Protein AF-G8ZS48-F1 (afdb_monomer_lite)

Secondary structure (DSSP, 8-state):
--HHHHHHHHHHHHHHHHHHHHHSTTPPP---SS------------S-HHHHHHHHHHHHHHHHHHHHHHHHHHHHHHHHHHHHHHHHHHHHHHHHHHHHHHHHHHHHT---HHHHHHHHHHHHHHHHHHHTTSPPHHHHHHHHHHHHHHHHHHS-HHHHHHHHHHHHHHHHHHHH---TT--TT-TTSSSSS----TTSSSS-----

Sequence (208 aa):
MSSSSKHAELQANIAVNSLLSTLLPGAKKISSGIDGRRPKSSTKVRGSKAQLIDRNLKKIVELQERDVESLKKRQRKMKKRAVRANKVENDKIQQLAKLSVLERHKKVGTLTVKEQKYLNKLVNRNVRTARSLDLEEEDKEALRELQQKIISQNSGVESAKRSKKRRKTVKKFKEDIHPTVSDRRYPGLTPGLAPVGLSDEEDSSDED

pLDDT: mean 81.42, std 14.92, range [40.09, 98.19]

Foldseek 3Di:
DPPVVVVVVVVVLVVVQVVCCVVDPPDDRPPPDDDPDDPPPPDDPPDDPVVVVVVVVVVVVVVVVVVVVVVVVVVVVVVVVVVVVVVVVVVVVVVVVVVVVQVVCVVVVVQDPVNVVVVVVVVVVVVVVVVVVPDDPVVVVVVVVVVVVVCVVPVCVVVVVVVVVVVVVVVVVVVVPDPPPDPVVDNPPPVPDDPDDPVNPPDDPDDD

Structure (mmCIF, N/CA/C/O backbone):
data_AF-G8ZS48-F1
#
_entry.id   AF-G8ZS48-F1
#
loop_
_atom_site.group_PDB
_atom_site.id
_atom_site.type_symbol
_atom_site.label_atom_id
_atom_site.label_alt_id
_atom_site.label_comp_id
_atom_site.label_asym_id
_atom_site.label_entity_id
_atom_site.label_seq_id
_atom_site.pdbx_PDB_ins_code
_atom_site.Cartn_x
_atom_site.Cartn_y
_atom_site.Cartn_z
_atom_site.occupancy
_atom_site.B_iso_or_equiv
_atom_site.auth_seq_id
_atom_site.auth_comp_id
_atom_site.auth_asym_id
_atom_site.auth_atom_id
_atom_site.pdbx_PDB_model_num
ATOM 1 N N . MET A 1 1 ? -0.029 21.935 -42.017 1.00 49.00 1 MET A N 1
ATOM 2 C CA . MET A 1 1 ? 0.702 20.957 -42.856 1.00 49.00 1 MET A CA 1
ATOM 3 C C . MET A 1 1 ? 1.372 21.654 -44.056 1.00 49.00 1 MET A C 1
ATOM 5 O O . MET A 1 1 ? 0.929 21.473 -45.174 1.00 49.00 1 MET A O 1
ATOM 9 N N . SER A 1 2 ? 2.411 22.485 -43.855 1.00 56.81 2 SER A N 1
ATOM 10 C CA . SER A 1 2 ? 2.990 23.345 -44.927 1.00 56.81 2 SER A CA 1
ATOM 11 C C . SER A 1 2 ? 4.533 23.335 -45.018 1.00 56.81 2 SER A C 1
ATOM 13 O O . SER A 1 2 ? 5.097 23.913 -45.942 1.00 56.81 2 SER A O 1
ATOM 15 N N . SER A 1 3 ? 5.255 22.674 -44.105 1.00 58.06 3 SER A N 1
ATOM 16 C CA . SER A 1 3 ? 6.730 22.717 -44.102 1.00 58.06 3 SER A CA 1
ATOM 17 C C . SER A 1 3 ? 7.382 21.840 -45.178 1.00 58.06 3 SER A C 1
ATOM 19 O O . SER A 1 3 ? 8.449 22.185 -45.678 1.00 58.06 3 SER A O 1
ATOM 21 N N . SER A 1 4 ? 6.742 20.733 -45.570 1.00 63.16 4 SER A N 1
ATOM 22 C CA . SER A 1 4 ? 7.311 19.802 -46.551 1.00 63.16 4 SER A CA 1
ATOM 23 C C . SER A 1 4 ? 7.281 20.343 -47.985 1.00 63.16 4 SER A C 1
ATOM 25 O O . SER A 1 4 ? 8.193 20.037 -48.749 1.00 63.16 4 SER A O 1
ATOM 27 N N . SER A 1 5 ? 6.284 21.158 -48.353 1.00 74.19 5 SER A N 1
ATOM 28 C CA . SER A 1 5 ? 6.186 21.737 -49.702 1.00 74.19 5 SER A CA 1
ATOM 29 C C . SER A 1 5 ? 7.268 22.786 -49.951 1.00 74.19 5 SER A C 1
ATOM 31 O O . SER A 1 5 ? 7.956 22.720 -50.962 1.00 74.19 5 SER A O 1
ATOM 33 N N . LYS A 1 6 ? 7.508 23.675 -48.978 1.00 78.50 6 LYS A N 1
ATOM 34 C CA . LYS A 1 6 ? 8.577 24.686 -49.050 1.00 78.50 6 LYS A CA 1
ATOM 35 C C . LYS A 1 6 ? 9.956 24.052 -49.202 1.00 78.50 6 LYS A C 1
ATOM 37 O O . LYS A 1 6 ? 10.811 24.574 -49.909 1.00 78.50 6 LYS A O 1
ATOM 42 N N . HIS A 1 7 ? 10.185 22.916 -48.544 1.00 79.25 7 HIS A N 1
ATOM 43 C CA . HIS A 1 7 ? 11.475 22.246 -48.637 1.00 79.25 7 HIS A CA 1
ATOM 44 C C . HIS A 1 7 ? 11.686 21.576 -50.001 1.00 79.25 7 HIS A C 1
ATOM 46 O O . HIS A 1 7 ? 12.786 21.668 -50.549 1.00 79.25 7 HIS A O 1
ATOM 52 N N . ALA A 1 8 ? 10.635 20.964 -50.556 1.00 83.31 8 ALA A N 1
ATOM 53 C CA . ALA A 1 8 ? 10.650 20.389 -51.899 1.00 83.31 8 ALA A CA 1
ATOM 54 C C . ALA A 1 8 ? 10.858 21.468 -52.975 1.00 83.31 8 ALA A C 1
ATOM 56 O O . ALA A 1 8 ? 11.670 21.292 -53.879 1.00 83.31 8 ALA A O 1
ATOM 57 N N . GLU A 1 9 ? 10.202 22.618 -52.829 1.00 81.81 9 GLU A N 1
ATOM 58 C CA . GLU A 1 9 ? 10.347 23.769 -53.722 1.00 81.81 9 GLU A CA 1
ATOM 59 C C . GLU A 1 9 ? 11.774 24.343 -53.694 1.00 81.81 9 GLU A C 1
ATOM 61 O O . GLU A 1 9 ? 12.375 24.592 -54.739 1.00 81.81 9 GLU A O 1
ATOM 66 N N . LEU A 1 10 ? 12.381 24.459 -52.507 1.00 84.38 10 LEU A N 1
ATOM 67 C CA . LEU A 1 10 ? 13.783 24.867 -52.376 1.00 84.38 10 LEU A CA 1
ATOM 68 C C . LEU A 1 10 ? 14.745 23.873 -53.039 1.00 84.38 10 LEU A C 1
ATOM 70 O O . LEU A 1 10 ? 15.692 24.292 -53.704 1.00 84.38 10 LEU A O 1
ATOM 74 N N . GLN A 1 11 ? 14.514 22.566 -52.889 1.00 83.44 11 GLN A N 1
ATOM 75 C CA . GLN A 1 11 ? 15.346 21.543 -53.531 1.00 83.44 11 GLN A CA 1
ATOM 76 C C . GLN A 1 11 ? 15.212 21.568 -55.058 1.00 83.44 11 GLN A C 1
ATOM 78 O O . GLN A 1 11 ? 16.227 21.498 -55.755 1.00 83.44 11 GLN A O 1
ATOM 83 N N . ALA A 1 12 ? 13.994 21.745 -55.576 1.00 86.19 12 ALA A N 1
ATOM 84 C CA . ALA A 1 12 ? 13.744 21.891 -57.006 1.00 86.19 12 ALA A CA 1
ATOM 85 C C . ALA A 1 12 ? 14.457 23.131 -57.577 1.00 86.19 12 ALA A C 1
ATOM 87 O O . ALA A 1 12 ? 15.174 23.031 -58.571 1.00 86.19 12 ALA A O 1
ATOM 88 N N . ASN A 1 13 ? 14.370 24.274 -56.891 1.00 84.38 13 ASN A N 1
ATOM 89 C CA . ASN A 1 13 ? 15.042 25.510 -57.301 1.00 84.38 13 ASN A CA 1
ATOM 90 C C . ASN A 1 13 ? 16.572 25.380 -57.316 1.00 84.38 13 ASN A C 1
ATOM 92 O O . ASN A 1 13 ? 17.239 25.922 -58.198 1.00 84.38 13 ASN A O 1
ATOM 96 N N . ILE A 1 14 ? 17.155 24.637 -56.372 1.00 84.75 14 ILE A N 1
ATOM 97 C CA . ILE A 1 14 ? 18.602 24.376 -56.351 1.00 84.75 14 ILE A CA 1
ATOM 98 C C . ILE A 1 14 ? 19.026 23.521 -57.554 1.00 84.75 14 ILE A C 1
ATOM 100 O O . ILE A 1 14 ? 20.050 23.819 -58.173 1.00 84.75 14 ILE A O 1
ATOM 104 N N . ALA A 1 15 ? 18.246 22.494 -57.901 1.00 85.31 15 ALA A N 1
ATOM 105 C CA . ALA A 1 15 ? 18.528 21.609 -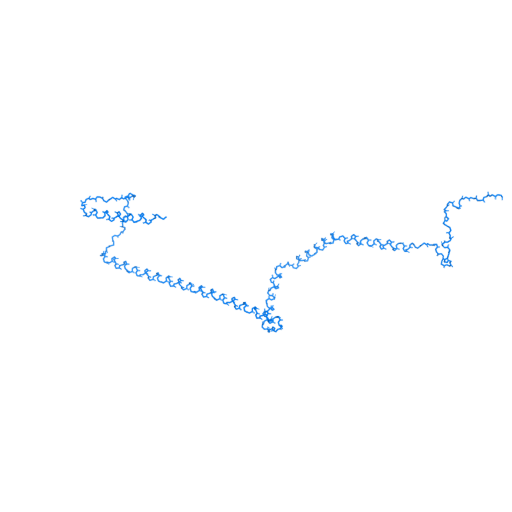59.031 1.00 85.31 15 ALA A CA 1
ATOM 106 C C . ALA A 1 15 ? 18.382 22.318 -60.389 1.00 85.31 15 ALA A C 1
ATOM 108 O O . ALA A 1 15 ? 19.206 22.137 -61.282 1.00 85.31 15 ALA A O 1
ATOM 109 N N . VAL A 1 16 ? 17.380 23.186 -60.538 1.00 83.50 16 VAL A N 1
ATOM 110 C CA . VAL A 1 16 ? 17.204 23.985 -61.761 1.00 83.50 16 VAL A CA 1
ATOM 111 C C . VAL A 1 16 ? 18.339 25.000 -61.913 1.00 83.50 16 VAL A C 1
ATOM 113 O O . VAL A 1 16 ? 18.930 25.124 -62.984 1.00 83.50 16 VAL A O 1
ATOM 116 N N . ASN A 1 17 ? 18.723 25.676 -60.827 1.00 80.38 17 ASN A N 1
ATOM 117 C CA . ASN A 1 17 ? 19.822 26.641 -60.851 1.00 80.38 17 ASN A CA 1
ATOM 118 C C . ASN A 1 17 ? 21.185 25.995 -61.151 1.00 80.38 17 ASN A C 1
ATOM 120 O O . ASN A 1 17 ? 22.047 26.642 -61.750 1.00 80.38 17 ASN A O 1
ATOM 124 N N . SER A 1 18 ? 21.411 24.738 -60.747 1.00 81.31 18 SER A N 1
ATOM 125 C CA . SER A 1 18 ? 22.640 24.022 -61.103 1.00 81.31 18 SER A CA 1
ATOM 126 C C . SER A 1 18 ? 22.668 23.679 -62.593 1.00 81.31 18 SER A C 1
ATOM 128 O O . SER A 1 18 ? 23.668 23.979 -63.247 1.00 81.31 18 SER A O 1
ATOM 130 N N . LEU A 1 19 ? 21.560 23.175 -63.142 1.00 83.06 19 LEU A N 1
ATOM 131 C CA . LEU A 1 19 ? 21.415 22.862 -64.565 1.00 83.06 19 LEU A CA 1
ATOM 132 C C . LEU A 1 19 ? 21.597 24.109 -65.449 1.00 83.06 19 LEU A C 1
ATOM 134 O O . LEU A 1 19 ? 22.371 24.099 -66.408 1.00 83.06 19 LEU A O 1
ATOM 138 N N . LEU A 1 20 ? 20.947 25.219 -65.090 1.00 78.69 20 LEU A N 1
ATOM 139 C CA . LEU A 1 20 ? 21.060 26.479 -65.828 1.00 78.69 20 LEU A CA 1
ATOM 140 C C . LEU A 1 20 ? 22.491 27.027 -65.813 1.00 78.69 20 LEU A C 1
ATOM 142 O O . LEU A 1 20 ? 22.961 27.531 -66.828 1.00 78.69 20 LEU A O 1
ATOM 146 N N . SER A 1 21 ? 23.224 26.863 -64.705 1.00 75.56 21 SER A N 1
ATOM 147 C CA . SER A 1 21 ? 24.630 27.284 -64.630 1.00 75.56 21 SER A CA 1
ATOM 148 C C . SER A 1 21 ? 25.587 26.426 -65.465 1.00 75.56 21 SER A C 1
ATOM 150 O O . SER A 1 21 ? 26.662 26.898 -65.825 1.00 75.56 21 SER A O 1
ATOM 152 N N . THR A 1 22 ? 25.209 25.182 -65.778 1.00 78.31 22 THR A N 1
ATOM 153 C CA . THR A 1 22 ? 25.991 24.305 -66.665 1.00 78.31 22 THR A CA 1
ATOM 154 C C . THR A 1 22 ? 25.687 24.530 -68.142 1.00 78.31 22 THR A C 1
ATOM 156 O O . THR A 1 22 ? 26.575 24.355 -68.969 1.00 78.31 22 THR A O 1
ATOM 159 N N . LEU A 1 23 ? 24.457 24.936 -68.471 1.00 78.56 23 LEU A N 1
ATOM 160 C CA . LEU A 1 23 ? 24.025 25.183 -69.849 1.00 78.56 23 LEU A CA 1
ATOM 161 C C . LEU A 1 23 ? 24.356 26.601 -70.327 1.00 78.56 23 LEU A C 1
ATOM 163 O O . LEU A 1 23 ? 24.599 26.804 -71.512 1.00 78.56 23 LEU A O 1
ATOM 167 N N . LEU A 1 24 ? 24.390 27.576 -69.414 1.00 74.12 24 LEU A N 1
ATOM 168 C CA . LEU A 1 24 ? 24.710 28.969 -69.715 1.00 74.12 24 LEU A CA 1
ATOM 169 C C . LEU A 1 24 ? 25.975 29.389 -68.952 1.00 74.12 24 LEU A C 1
ATOM 171 O O . LEU A 1 24 ? 25.882 29.844 -67.803 1.00 74.12 24 LEU A O 1
ATOM 175 N N . PRO A 1 25 ? 27.171 29.252 -69.560 1.00 69.31 25 PRO A N 1
ATOM 176 C CA . PRO A 1 25 ? 28.397 29.731 -68.942 1.00 69.31 25 PRO A CA 1
ATOM 177 C C . PRO A 1 25 ? 28.303 31.249 -68.727 1.00 69.31 25 PRO A C 1
ATOM 179 O O . PRO A 1 25 ? 28.191 32.021 -69.673 1.00 69.31 25 PRO A O 1
ATOM 182 N N . GLY A 1 26 ? 28.309 31.672 -67.458 1.00 59.81 26 GLY A N 1
ATOM 183 C CA . GLY A 1 26 ? 28.186 33.077 -67.044 1.00 59.81 26 GLY A CA 1
ATOM 184 C C . GLY A 1 26 ? 26.867 33.452 -66.352 1.00 59.81 26 GLY A C 1
ATOM 185 O O . GLY A 1 26 ? 26.767 34.553 -65.807 1.00 59.81 26 GLY A O 1
ATOM 186 N N . ALA A 1 27 ? 25.876 32.556 -66.291 1.00 67.25 27 ALA A N 1
ATOM 187 C CA . ALA A 1 27 ? 24.622 32.829 -65.589 1.00 67.25 27 ALA A CA 1
ATOM 188 C C . ALA A 1 27 ? 24.828 32.907 -64.059 1.00 67.25 27 ALA A C 1
ATOM 190 O O . ALA A 1 27 ? 25.271 31.953 -63.409 1.00 67.25 27 ALA A O 1
ATOM 191 N N . LYS A 1 28 ? 24.506 34.062 -63.458 1.00 65.12 28 LYS A N 1
ATOM 192 C CA . LYS A 1 28 ? 24.563 34.268 -62.001 1.00 65.12 28 LYS A CA 1
ATOM 193 C C . LYS A 1 28 ? 23.437 33.477 -61.329 1.00 65.12 28 LYS A C 1
ATOM 195 O O . LYS A 1 28 ? 22.271 33.642 -61.670 1.00 65.12 28 LYS A O 1
ATOM 200 N N . LYS A 1 29 ? 23.786 32.639 -60.348 1.00 65.62 29 LYS A N 1
ATOM 201 C CA . LYS A 1 29 ? 22.814 31.876 -59.549 1.00 65.62 29 LYS A CA 1
ATOM 202 C C . LYS A 1 29 ? 21.871 32.841 -58.829 1.00 65.62 29 LYS A C 1
ATOM 204 O O . LYS A 1 29 ? 22.343 33.708 -58.095 1.00 65.62 29 LYS A O 1
ATOM 209 N N . ILE A 1 30 ? 20.564 32.668 -59.012 1.00 62.38 30 ILE A N 1
ATOM 210 C CA . ILE A 1 30 ? 19.545 33.443 -58.300 1.00 62.38 30 ILE A CA 1
ATOM 211 C C . ILE A 1 30 ? 19.542 32.952 -56.848 1.00 62.38 30 ILE A C 1
ATOM 213 O O . ILE A 1 30 ? 18.986 31.902 -56.533 1.00 62.38 30 ILE A O 1
ATOM 217 N N . SER A 1 31 ? 20.232 33.667 -55.956 1.00 55.72 31 SER A N 1
ATOM 218 C CA . SER A 1 31 ? 20.107 33.431 -54.519 1.00 55.72 31 SER A CA 1
ATOM 219 C C . SER A 1 31 ? 18.789 34.041 -54.054 1.00 55.72 31 SER A C 1
ATOM 221 O O . SER A 1 31 ? 18.661 35.266 -54.028 1.00 55.72 31 SER A O 1
ATOM 223 N N . SER A 1 32 ? 17.815 33.210 -53.685 1.00 53.91 32 SER A N 1
ATOM 224 C CA . SER A 1 32 ? 16.663 33.660 -52.902 1.00 53.91 32 SER A CA 1
ATOM 225 C C . SER A 1 32 ? 17.197 34.331 -51.635 1.00 53.91 32 SER A C 1
ATOM 227 O O . SER A 1 32 ? 17.896 33.687 -50.850 1.00 53.91 32 SER A O 1
ATOM 229 N N . GLY A 1 33 ? 16.969 35.638 -51.511 1.00 46.28 33 GLY A N 1
ATOM 230 C CA . GLY A 1 33 ? 17.596 36.484 -50.505 1.00 46.28 33 GLY A CA 1
ATOM 231 C C . GLY A 1 33 ? 17.401 35.973 -49.080 1.00 46.28 33 GLY A C 1
ATOM 232 O O . GLY A 1 33 ? 16.285 35.659 -48.684 1.00 46.28 33 GLY A O 1
ATOM 233 N N . ILE A 1 34 ? 18.517 35.875 -48.357 1.00 47.50 34 ILE A N 1
ATOM 234 C CA . ILE A 1 34 ? 18.806 36.465 -47.041 1.00 47.50 34 ILE A CA 1
ATOM 235 C C . ILE A 1 34 ? 20.328 36.291 -46.857 1.00 47.50 34 ILE A C 1
ATOM 237 O O . ILE A 1 34 ? 20.849 35.181 -46.855 1.00 47.50 34 ILE A O 1
ATOM 241 N N . ASP A 1 35 ? 21.022 37.424 -46.784 1.00 42.88 35 ASP A N 1
ATOM 242 C CA . ASP A 1 35 ? 22.411 37.625 -46.364 1.00 42.88 35 ASP A CA 1
ATOM 243 C C . ASP A 1 35 ? 23.561 36.954 -47.136 1.00 42.88 35 ASP A C 1
ATOM 245 O O . ASP A 1 35 ? 23.879 35.770 -47.023 1.00 42.88 35 ASP A O 1
ATOM 249 N N . GLY A 1 36 ? 24.325 37.815 -47.817 1.00 48.62 36 GLY A N 1
ATOM 250 C CA . GLY A 1 36 ? 25.646 37.568 -48.397 1.00 48.62 36 GLY A CA 1
ATOM 251 C C . GLY A 1 36 ? 26.754 37.279 -47.375 1.00 48.62 36 GLY A C 1
ATOM 252 O O . GLY A 1 36 ? 27.849 37.829 -47.471 1.00 48.62 36 GLY A O 1
ATOM 253 N N . ARG A 1 37 ? 26.519 36.383 -46.415 1.00 48.53 37 ARG A N 1
ATOM 254 C CA . ARG A 1 37 ? 27.551 35.846 -45.524 1.00 48.53 37 ARG A CA 1
ATOM 255 C C . ARG A 1 37 ? 27.749 34.370 -45.828 1.00 48.53 37 ARG A C 1
ATOM 257 O O . ARG A 1 37 ? 27.159 33.497 -45.206 1.00 48.53 37 ARG A O 1
ATOM 264 N N . ARG A 1 38 ? 28.648 34.082 -46.774 1.00 56.38 38 ARG A N 1
ATOM 265 C CA . ARG A 1 38 ? 29.283 32.759 -46.831 1.00 56.38 38 ARG A CA 1
ATOM 266 C C . ARG A 1 38 ? 29.931 32.513 -45.459 1.00 56.38 38 ARG A C 1
ATOM 268 O O . ARG A 1 38 ? 30.810 33.303 -45.100 1.00 56.38 38 ARG A O 1
ATOM 275 N N . PRO A 1 39 ? 29.569 31.472 -44.688 1.00 47.91 39 PRO A N 1
ATOM 276 C CA . PRO A 1 39 ? 30.394 31.096 -43.553 1.00 47.91 39 PRO A CA 1
ATOM 277 C C . PRO A 1 39 ? 31.762 30.716 -44.122 1.00 47.91 39 PRO A C 1
ATOM 279 O O . PRO A 1 39 ? 31.867 29.837 -44.980 1.00 47.91 39 PRO A O 1
ATOM 282 N N . LYS A 1 40 ? 32.812 31.439 -43.712 1.00 50.91 40 LYS A N 1
ATOM 283 C CA . LYS A 1 40 ? 34.199 31.066 -44.001 1.00 50.91 40 LYS A CA 1
ATOM 284 C C . LYS A 1 40 ? 34.377 29.651 -43.458 1.00 50.91 40 LYS A C 1
ATOM 286 O O . LYS A 1 40 ? 34.448 29.472 -42.246 1.00 50.91 40 LYS A O 1
ATOM 291 N N . SER A 1 41 ? 34.382 28.652 -44.341 1.00 51.22 41 SER A N 1
ATOM 292 C CA . SER A 1 41 ? 34.609 27.266 -43.954 1.00 51.22 41 SER A CA 1
ATOM 293 C C . SER A 1 41 ? 35.998 27.189 -43.337 1.00 51.22 41 SER A C 1
ATOM 295 O O . SER A 1 41 ? 37.013 27.357 -44.022 1.00 51.22 41 SER A O 1
ATOM 297 N N . SER A 1 42 ? 36.020 26.998 -42.028 1.00 51.12 42 SER A N 1
ATOM 298 C CA . SER A 1 42 ? 37.211 26.735 -41.248 1.00 51.12 42 SER A CA 1
ATOM 299 C C . SER A 1 42 ? 37.962 25.543 -41.837 1.00 51.12 42 SER A C 1
ATOM 301 O O . SER A 1 42 ? 37.375 24.491 -42.085 1.00 51.12 42 SER A O 1
ATOM 303 N N . THR A 1 43 ? 39.268 25.740 -42.000 1.00 52.66 43 THR A N 1
ATOM 304 C CA . THR A 1 43 ? 40.291 24.692 -42.079 1.00 52.66 43 THR A CA 1
ATOM 305 C C . THR A 1 43 ? 40.205 23.791 -43.315 1.00 52.66 43 THR A C 1
ATOM 307 O O . THR A 1 43 ? 39.470 22.809 -43.372 1.00 52.66 43 THR A O 1
ATOM 310 N N . LYS A 1 44 ? 41.048 24.093 -44.314 1.00 57.03 44 LYS A N 1
ATOM 311 C CA . LYS A 1 44 ? 41.376 23.178 -45.417 1.00 57.03 44 LYS A CA 1
ATOM 312 C C . LYS A 1 44 ? 41.854 21.850 -44.822 1.00 57.03 44 LYS A C 1
ATOM 314 O O . LYS A 1 44 ? 43.006 21.741 -44.407 1.00 57.03 44 LYS A O 1
ATOM 319 N N . VAL A 1 45 ? 40.984 20.844 -44.784 1.00 58.75 45 VAL A N 1
ATOM 320 C CA . VAL A 1 45 ? 41.386 19.462 -44.522 1.00 58.75 45 VAL A CA 1
ATOM 321 C C . VAL A 1 45 ? 42.246 19.046 -45.710 1.00 58.75 45 VAL A C 1
ATOM 323 O O . VAL A 1 45 ? 41.738 18.751 -46.789 1.00 58.75 45 VAL A O 1
ATOM 326 N N . ARG A 1 46 ? 43.569 19.111 -45.541 1.00 61.03 46 ARG A N 1
ATOM 327 C CA . ARG A 1 46 ? 44.530 18.553 -46.492 1.00 61.03 46 ARG A CA 1
ATOM 328 C C . ARG A 1 46 ? 44.388 17.032 -46.444 1.00 61.03 46 ARG A C 1
ATOM 330 O O . ARG A 1 46 ? 44.949 16.382 -45.572 1.00 61.03 46 ARG A O 1
ATOM 337 N N . GLY A 1 47 ? 43.574 16.497 -47.342 1.00 61.38 47 GLY A N 1
ATOM 338 C CA . GLY A 1 47 ? 43.379 15.070 -47.556 1.00 61.38 47 GLY A CA 1
ATOM 339 C C . GLY A 1 47 ? 42.653 14.850 -48.875 1.00 61.38 47 GLY A C 1
ATOM 340 O O . GLY A 1 47 ? 41.868 15.701 -49.304 1.00 61.38 47 GLY A O 1
ATOM 341 N N . SER A 1 48 ? 42.932 13.737 -49.553 1.00 76.25 48 SER A N 1
ATOM 342 C CA . SER A 1 48 ? 42.182 13.375 -50.758 1.00 76.25 48 SER A CA 1
ATOM 343 C C . SER A 1 48 ? 40.700 13.210 -50.401 1.00 76.25 48 SER A C 1
ATOM 345 O O . SER A 1 48 ? 40.357 12.828 -49.280 1.00 76.25 48 SER A O 1
ATOM 347 N N . LYS A 1 49 ? 39.790 13.476 -51.347 1.00 81.19 49 LYS A N 1
ATOM 348 C CA . LYS A 1 49 ? 38.344 13.268 -51.128 1.00 81.19 49 LYS A CA 1
ATOM 349 C C . LYS A 1 49 ? 38.046 11.848 -50.612 1.00 81.19 49 LYS A C 1
ATOM 351 O O . LYS A 1 49 ? 37.159 11.682 -49.784 1.00 81.19 49 LYS A O 1
ATOM 356 N N . ALA A 1 50 ? 38.848 10.862 -51.018 1.00 82.75 50 ALA A N 1
ATOM 357 C CA . ALA A 1 50 ? 38.786 9.487 -50.532 1.00 82.75 50 ALA A CA 1
ATOM 358 C C . ALA A 1 50 ? 39.071 9.352 -49.021 1.00 82.75 50 ALA A C 1
ATOM 360 O O . ALA A 1 50 ? 38.347 8.638 -48.335 1.00 82.75 50 ALA A O 1
ATOM 361 N N . GLN A 1 51 ? 40.048 10.081 -48.468 1.00 84.88 51 GLN A N 1
ATOM 362 C CA . GLN A 1 51 ? 40.321 10.077 -47.020 1.00 84.88 51 GLN A CA 1
ATOM 363 C C . GLN A 1 51 ? 39.178 10.699 -46.206 1.00 84.88 51 GLN A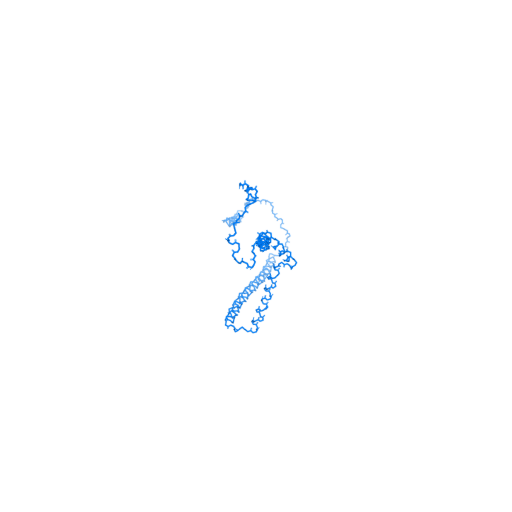 C 1
ATOM 365 O O . GLN A 1 51 ? 38.912 10.281 -45.081 1.00 84.88 51 GLN A O 1
ATOM 370 N N . LEU A 1 52 ? 38.491 11.704 -46.758 1.00 83.38 52 LEU A N 1
ATOM 371 C CA . LEU A 1 52 ? 37.318 12.299 -46.114 1.00 83.38 52 LEU A CA 1
ATOM 372 C C . LEU A 1 52 ? 36.125 11.332 -46.127 1.00 83.38 52 LEU A C 1
ATOM 374 O O . LEU A 1 52 ? 35.416 11.233 -45.127 1.00 83.38 52 LEU A O 1
ATOM 378 N N . ILE A 1 53 ? 35.943 10.590 -47.222 1.00 86.75 53 ILE A N 1
ATOM 379 C CA . ILE A 1 53 ? 34.925 9.538 -47.328 1.00 86.75 53 ILE A CA 1
ATOM 380 C C . ILE A 1 53 ? 35.208 8.418 -46.321 1.00 86.75 53 ILE A C 1
ATOM 382 O O . ILE A 1 53 ? 34.316 8.088 -45.549 1.00 86.75 53 ILE A O 1
ATOM 386 N N . ASP A 1 54 ? 36.440 7.905 -46.245 1.00 89.69 54 ASP A N 1
ATOM 387 C CA . ASP A 1 54 ? 36.823 6.864 -45.275 1.00 89.69 54 ASP A CA 1
ATOM 388 C C . ASP A 1 54 ? 36.559 7.300 -43.822 1.00 89.69 54 ASP A C 1
ATOM 390 O O . ASP A 1 54 ? 35.936 6.582 -43.040 1.00 89.69 54 ASP A O 1
ATOM 394 N N . ARG A 1 55 ? 36.939 8.535 -43.468 1.00 87.62 55 ARG A N 1
ATOM 395 C CA . ARG A 1 55 ? 36.658 9.101 -42.138 1.00 87.62 55 ARG A CA 1
ATOM 396 C C . ARG A 1 55 ? 35.163 9.215 -41.848 1.00 87.62 55 ARG A C 1
ATOM 398 O O . ARG A 1 55 ? 34.749 8.971 -40.718 1.00 87.62 55 ARG A O 1
ATOM 405 N N . ASN A 1 56 ? 34.359 9.601 -42.835 1.00 90.00 56 ASN A N 1
ATOM 406 C CA . ASN A 1 56 ? 32.912 9.701 -42.661 1.00 90.00 56 ASN A CA 1
ATOM 407 C C . ASN A 1 56 ? 32.263 8.319 -42.539 1.00 90.00 56 ASN A C 1
ATOM 409 O O . ASN A 1 56 ? 31.404 8.146 -41.682 1.00 90.00 56 ASN A O 1
ATOM 413 N N . LEU A 1 57 ? 32.702 7.334 -43.325 1.00 89.69 57 LEU A N 1
ATOM 414 C CA . LEU A 1 57 ? 32.209 5.959 -43.237 1.00 89.69 57 LEU A CA 1
ATOM 415 C C . LEU A 1 57 ? 32.510 5.342 -41.865 1.00 89.69 57 LEU A C 1
ATOM 417 O O . LEU A 1 57 ? 31.602 4.803 -41.238 1.00 89.69 57 LEU A O 1
ATOM 421 N N . LYS A 1 58 ? 33.731 5.512 -41.339 1.00 91.44 58 LYS A N 1
ATOM 422 C CA . LYS A 1 58 ? 34.091 5.066 -39.980 1.00 91.44 5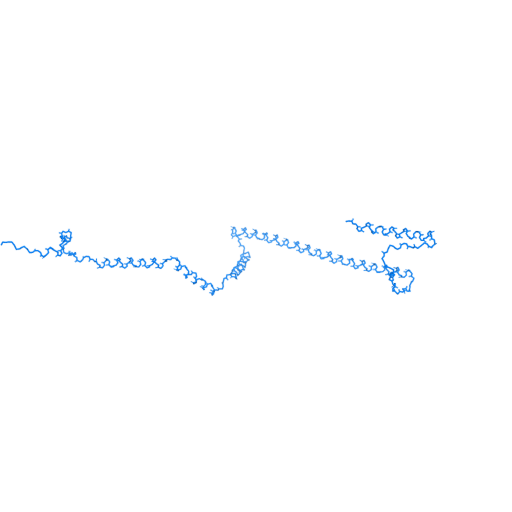8 LYS A CA 1
ATOM 423 C C . LYS A 1 58 ? 33.208 5.704 -38.906 1.00 91.44 58 LYS A C 1
ATOM 425 O O . LYS A 1 58 ? 32.663 5.001 -38.063 1.00 91.44 58 LYS A O 1
ATOM 430 N N . LYS A 1 59 ? 32.977 7.019 -38.990 1.00 89.50 59 LYS A N 1
ATOM 431 C CA . LYS A 1 59 ? 32.068 7.727 -38.071 1.00 89.50 59 LYS A CA 1
ATOM 432 C C . LYS A 1 59 ? 30.626 7.229 -38.158 1.00 89.50 59 LYS A C 1
ATOM 434 O O . LYS A 1 59 ? 29.961 7.142 -37.133 1.00 89.50 59 LYS A O 1
ATOM 439 N N . ILE A 1 60 ? 30.129 6.920 -39.357 1.00 86.19 60 ILE A N 1
ATOM 440 C CA . ILE A 1 60 ? 28.775 6.377 -39.539 1.00 86.19 60 ILE A CA 1
ATOM 441 C C . ILE A 1 60 ? 28.651 5.019 -38.842 1.00 86.19 60 ILE A C 1
ATOM 443 O O . ILE A 1 60 ? 27.673 4.804 -38.131 1.00 86.19 60 ILE A O 1
ATOM 447 N N . VAL A 1 61 ? 29.653 4.144 -38.978 1.00 90.62 61 VAL A N 1
ATOM 448 C CA . VAL A 1 61 ? 29.678 2.842 -38.291 1.00 90.62 61 VAL A CA 1
ATOM 449 C C . VAL A 1 61 ? 29.685 3.024 -36.769 1.00 90.62 61 VAL A C 1
ATOM 451 O O . VAL A 1 61 ? 28.849 2.440 -36.084 1.00 90.62 61 VAL A O 1
ATOM 454 N N . GLU A 1 62 ? 30.539 3.900 -36.234 1.00 87.69 62 GLU A N 1
ATOM 455 C CA . GLU A 1 62 ? 30.587 4.192 -34.791 1.00 87.69 62 GLU A CA 1
ATOM 456 C C . GLU A 1 62 ? 29.256 4.745 -34.244 1.00 87.69 62 GLU A C 1
ATOM 458 O O . GLU A 1 62 ? 28.826 4.394 -33.140 1.00 87.69 62 GLU A O 1
ATOM 463 N N . LEU A 1 63 ? 28.588 5.623 -35.001 1.00 83.31 63 LEU A N 1
ATOM 464 C CA . LEU A 1 63 ? 27.272 6.157 -34.638 1.00 83.31 63 LEU A CA 1
ATOM 465 C C . LEU A 1 63 ? 26.202 5.060 -34.663 1.00 83.31 63 LEU A C 1
ATOM 467 O O . LEU A 1 63 ? 25.414 4.951 -33.724 1.00 83.31 63 LEU A O 1
ATOM 471 N N . GLN A 1 64 ? 26.224 4.202 -35.683 1.00 86.62 64 GLN A N 1
ATOM 472 C CA . GLN A 1 64 ? 25.304 3.076 -35.806 1.00 86.62 64 GLN A CA 1
ATOM 473 C C . GLN A 1 64 ? 25.462 2.083 -34.643 1.00 86.62 64 GLN A C 1
ATOM 475 O O . GLN A 1 64 ? 24.465 1.613 -34.091 1.00 86.62 64 GLN A O 1
ATOM 480 N N . GLU A 1 65 ? 26.690 1.794 -34.209 1.00 88.12 65 GLU A N 1
ATOM 481 C CA . GLU A 1 65 ? 26.950 0.942 -33.043 1.00 88.12 65 GLU A CA 1
ATOM 482 C C . GLU A 1 65 ? 26.421 1.558 -31.741 1.00 88.12 65 GLU A C 1
ATOM 484 O O . GLU A 1 65 ? 25.730 0.883 -30.965 1.00 88.12 65 GLU A O 1
ATOM 489 N N . ARG A 1 66 ? 26.666 2.859 -31.519 1.00 81.25 66 ARG A N 1
ATOM 490 C CA . ARG A 1 66 ? 26.124 3.598 -30.365 1.00 81.25 66 ARG A CA 1
ATOM 491 C C . ARG A 1 66 ? 24.599 3.562 -30.324 1.00 81.25 66 ARG A C 1
ATOM 493 O O . ARG A 1 66 ? 24.010 3.345 -29.257 1.00 81.25 66 ARG A O 1
ATOM 500 N N . ASP A 1 67 ? 23.956 3.724 -31.474 1.00 86.19 67 ASP A N 1
ATOM 501 C CA . ASP A 1 67 ? 22.504 3.665 -31.582 1.00 86.19 67 ASP A CA 1
ATOM 502 C C . ASP A 1 67 ? 21.982 2.265 -31.250 1.00 86.19 67 ASP A C 1
ATOM 504 O O . ASP A 1 67 ? 21.060 2.133 -30.439 1.00 86.19 67 ASP A O 1
ATOM 508 N N . VAL A 1 68 ? 22.625 1.207 -31.752 1.00 92.25 68 VAL A N 1
ATOM 509 C CA . VAL A 1 68 ? 22.279 -0.183 -31.417 1.00 92.25 68 VAL A CA 1
ATOM 510 C C . VAL A 1 68 ? 22.401 -0.447 -29.914 1.00 92.25 68 VAL A C 1
ATOM 512 O O . VAL A 1 68 ? 21.523 -1.087 -29.323 1.00 92.25 68 VAL A O 1
ATOM 515 N N . GLU A 1 69 ? 23.444 0.053 -29.251 1.00 92.31 69 GLU A N 1
ATOM 516 C CA . GLU A 1 69 ? 23.576 -0.078 -27.799 1.00 92.31 69 GLU A CA 1
ATOM 517 C C . GLU A 1 69 ? 22.477 0.658 -27.033 1.00 92.31 69 GLU A C 1
ATOM 519 O O . GLU A 1 69 ? 21.913 0.116 -26.072 1.00 92.31 69 GLU A O 1
ATOM 524 N N . SER A 1 70 ? 22.161 1.890 -27.436 1.00 92.75 70 SER A N 1
ATOM 525 C CA . SER A 1 70 ? 21.113 2.692 -26.802 1.00 92.75 70 SER A CA 1
ATOM 526 C C . SER A 1 70 ? 19.740 2.018 -26.948 1.00 92.75 70 SER A C 1
ATOM 528 O O . SER A 1 70 ? 18.992 1.899 -25.967 1.00 92.75 70 SER A O 1
ATOM 530 N N . LEU A 1 71 ? 19.458 1.451 -28.126 1.00 92.38 71 LEU A N 1
ATOM 531 C CA . LEU A 1 71 ? 18.261 0.672 -28.420 1.00 92.38 71 LEU A CA 1
ATOM 532 C C . LEU A 1 71 ? 18.205 -0.600 -27.570 1.00 92.38 71 LEU A C 1
ATOM 534 O O . LEU A 1 71 ? 17.191 -0.849 -26.913 1.00 92.38 71 LEU A O 1
ATOM 538 N N . LYS A 1 72 ? 19.305 -1.361 -27.474 1.00 95.25 72 LYS A N 1
ATOM 539 C CA . LYS A 1 72 ? 19.406 -2.541 -26.594 1.00 95.25 72 LYS A CA 1
ATOM 540 C C . LYS A 1 72 ? 19.161 -2.169 -25.127 1.00 95.25 72 LYS A C 1
ATOM 542 O O . LYS A 1 72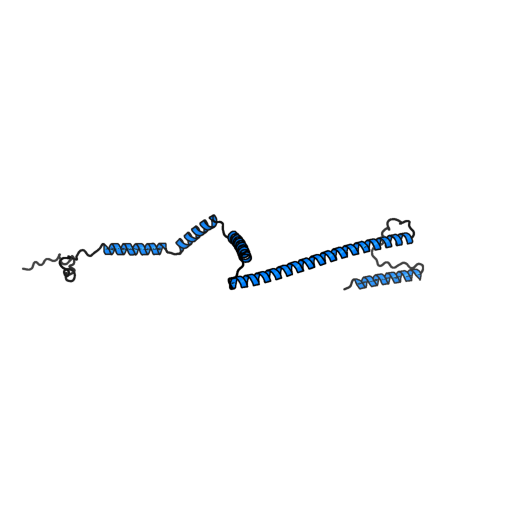 ? 18.418 -2.865 -24.430 1.00 95.25 72 LYS A O 1
ATOM 547 N N . LYS A 1 73 ? 19.732 -1.060 -24.638 1.00 96.31 73 LYS A N 1
ATOM 548 C CA . LYS A 1 73 ? 19.509 -0.555 -23.268 1.00 96.31 73 LYS A CA 1
ATOM 549 C C . LYS A 1 73 ? 18.038 -0.191 -23.045 1.00 96.31 73 LYS A C 1
ATOM 551 O O . LYS A 1 73 ? 17.464 -0.596 -22.030 1.00 96.31 73 LYS A O 1
ATOM 556 N N . ARG A 1 74 ? 17.403 0.509 -23.991 1.00 95.88 74 ARG A N 1
ATOM 557 C CA . ARG A 1 74 ? 15.972 0.856 -23.937 1.00 95.88 74 ARG A CA 1
ATOM 558 C C . ARG A 1 74 ? 15.093 -0.394 -23.919 1.00 95.88 74 ARG A C 1
ATOM 560 O O . ARG A 1 74 ? 14.241 -0.517 -23.041 1.00 95.88 74 ARG A O 1
ATOM 567 N N . GLN A 1 75 ? 15.347 -1.357 -24.802 1.00 96.00 75 GLN A N 1
ATOM 568 C CA . GLN A 1 75 ? 14.625 -2.632 -24.840 1.00 96.00 75 GLN A CA 1
ATOM 569 C C . GLN A 1 75 ? 14.775 -3.414 -23.529 1.00 96.00 75 GLN A C 1
ATOM 571 O O . GLN A 1 75 ? 13.783 -3.897 -22.986 1.00 96.00 75 GLN A O 1
ATOM 576 N N . ARG A 1 76 ? 15.985 -3.492 -22.957 1.00 97.31 76 ARG A N 1
ATOM 577 C CA . ARG A 1 76 ? 16.213 -4.125 -21.644 1.00 97.31 76 ARG A CA 1
ATOM 578 C C . ARG A 1 76 ? 15.412 -3.443 -20.534 1.00 97.31 76 ARG A C 1
ATOM 580 O O . ARG A 1 76 ? 14.815 -4.138 -19.713 1.00 97.31 76 ARG A O 1
ATOM 587 N N . LYS A 1 77 ? 15.368 -2.105 -20.502 1.00 97.56 77 LYS A N 1
ATOM 588 C CA . LYS A 1 77 ? 14.554 -1.350 -19.531 1.00 97.56 77 LYS A CA 1
ATOM 589 C C . LYS A 1 77 ? 13.061 -1.648 -19.698 1.00 97.56 77 LYS A C 1
ATOM 591 O O . LYS A 1 77 ? 12.397 -1.926 -18.703 1.00 97.56 77 LYS A O 1
ATOM 596 N N . MET A 1 78 ? 12.559 -1.665 -20.934 1.00 96.94 78 MET A N 1
ATOM 597 C CA . MET A 1 78 ? 11.160 -2.000 -21.228 1.00 96.94 78 MET A CA 1
ATOM 598 C C . MET A 1 78 ? 10.811 -3.425 -20.787 1.00 96.94 78 MET A C 1
ATOM 600 O O . MET A 1 78 ? 9.829 -3.614 -20.073 1.00 96.94 78 MET A O 1
ATOM 604 N N . LYS A 1 79 ? 11.662 -4.411 -21.101 1.00 97.50 79 LYS A N 1
ATOM 605 C CA . LYS A 1 79 ? 11.495 -5.802 -20.646 1.00 97.50 79 LYS A CA 1
ATOM 606 C C . LYS A 1 79 ? 11.477 -5.902 -19.119 1.00 97.50 79 LYS A C 1
ATOM 608 O O . LYS A 1 79 ? 10.578 -6.517 -18.558 1.00 97.50 79 LYS A O 1
ATOM 613 N N . LYS A 1 80 ? 12.415 -5.246 -18.423 1.00 97.62 80 LYS A N 1
ATOM 614 C CA . LYS A 1 80 ? 12.440 -5.217 -16.948 1.00 97.62 80 LYS A CA 1
ATOM 615 C C . LYS A 1 80 ? 11.172 -4.596 -16.361 1.00 97.62 80 LYS A C 1
ATOM 617 O O . LYS A 1 80 ? 10.664 -5.100 -15.364 1.00 97.62 80 LYS A O 1
ATOM 622 N N . ARG A 1 81 ? 10.656 -3.519 -16.963 1.00 97.94 81 ARG A N 1
ATOM 623 C CA . ARG A 1 81 ? 9.401 -2.888 -16.534 1.00 97.94 81 ARG A CA 1
ATOM 624 C C . ARG A 1 81 ? 8.212 -3.831 -16.721 1.00 97.94 81 ARG A C 1
ATOM 626 O O . ARG A 1 81 ? 7.434 -3.969 -15.787 1.00 97.94 81 ARG A O 1
ATOM 633 N N . ALA A 1 82 ? 8.119 -4.508 -17.865 1.00 97.88 82 ALA A N 1
ATOM 634 C CA . ALA A 1 82 ? 7.065 -5.484 -18.134 1.00 97.88 82 ALA A CA 1
ATOM 635 C C . ALA A 1 82 ? 7.102 -6.656 -17.139 1.00 97.88 82 ALA A C 1
ATOM 637 O O . ALA A 1 82 ? 6.089 -6.982 -16.533 1.00 97.88 82 ALA A O 1
ATOM 638 N N . VAL A 1 83 ? 8.284 -7.223 -16.874 1.00 98.00 83 VAL A N 1
ATOM 639 C CA . VAL A 1 83 ? 8.444 -8.304 -15.885 1.00 98.00 83 VAL A CA 1
ATOM 640 C C . VAL A 1 83 ? 8.043 -7.844 -14.481 1.00 98.00 83 VAL A C 1
ATOM 642 O O . VAL A 1 83 ? 7.366 -8.578 -13.765 1.00 98.00 83 VAL A O 1
ATOM 645 N N . ARG A 1 84 ? 8.422 -6.624 -14.076 1.00 97.75 84 ARG A N 1
ATOM 646 C CA . ARG A 1 84 ? 8.011 -6.060 -12.780 1.00 97.75 84 ARG A CA 1
ATOM 647 C C . ARG A 1 84 ? 6.502 -5.852 -12.698 1.00 97.75 84 ARG A C 1
ATOM 649 O O . ARG A 1 84 ? 5.929 -6.182 -11.669 1.00 97.75 84 ARG A O 1
ATOM 656 N N . ALA A 1 85 ? 5.877 -5.339 -13.756 1.00 98.06 85 ALA A N 1
ATOM 657 C CA . ALA A 1 85 ? 4.428 -5.170 -13.811 1.00 98.06 85 ALA A CA 1
ATOM 658 C C . ALA A 1 85 ? 3.717 -6.522 -13.671 1.00 98.06 85 ALA A C 1
ATOM 660 O O . ALA A 1 85 ? 2.894 -6.682 -12.778 1.00 98.06 85 ALA A O 1
ATOM 661 N N . ASN A 1 86 ? 4.131 -7.527 -14.447 1.00 97.88 86 ASN A N 1
ATOM 662 C CA . ASN A 1 86 ? 3.568 -8.876 -14.361 1.00 97.88 86 ASN A CA 1
ATOM 663 C C . ASN A 1 86 ? 3.763 -9.494 -12.973 1.00 97.88 86 ASN A C 1
ATOM 665 O O . ASN A 1 86 ? 2.865 -10.151 -12.462 1.00 97.88 86 ASN A O 1
ATOM 669 N N . LYS A 1 87 ? 4.917 -9.264 -12.333 1.00 98.19 87 LYS A N 1
ATOM 670 C CA . LYS A 1 87 ? 5.151 -9.720 -10.959 1.00 98.19 87 LYS A CA 1
ATOM 671 C C . LYS A 1 87 ? 4.168 -9.076 -9.980 1.00 98.19 87 LYS A C 1
ATOM 673 O O . LYS A 1 87 ? 3.583 -9.790 -9.181 1.00 98.19 87 LYS A O 1
ATOM 678 N N . VAL A 1 88 ? 3.955 -7.763 -10.073 1.00 98.00 88 VAL A N 1
ATOM 679 C CA . VAL A 1 88 ? 2.990 -7.049 -9.223 1.00 98.00 88 VAL A CA 1
ATOM 680 C C . VAL A 1 88 ? 1.569 -7.571 -9.439 1.00 98.00 88 VAL A C 1
ATOM 682 O O . VAL A 1 88 ? 0.859 -7.794 -8.464 1.00 98.00 88 VAL A O 1
ATOM 685 N N . GLU A 1 89 ? 1.157 -7.807 -10.685 1.00 97.75 89 GLU A N 1
ATOM 686 C CA . GLU A 1 89 ? -0.164 -8.377 -10.979 1.00 97.75 89 GLU A CA 1
ATOM 687 C C . GLU A 1 89 ? -0.307 -9.804 -10.434 1.00 97.75 89 GLU A C 1
ATOM 689 O O . GLU A 1 89 ? -1.287 -10.115 -9.758 1.00 97.75 89 GLU A O 1
ATOM 694 N N . ASN A 1 90 ? 0.706 -10.652 -10.616 1.00 97.75 90 ASN A N 1
ATOM 695 C CA . ASN A 1 90 ? 0.713 -12.000 -10.049 1.00 97.75 90 ASN A CA 1
ATOM 696 C C . ASN A 1 90 ? 0.676 -11.977 -8.514 1.00 97.75 90 ASN A C 1
ATOM 698 O O . ASN A 1 90 ? -0.057 -12.758 -7.909 1.00 97.75 90 ASN A O 1
ATOM 702 N N . ASP A 1 91 ? 1.418 -11.069 -7.877 1.00 97.81 91 ASP A N 1
ATOM 703 C CA . ASP A 1 91 ? 1.421 -10.905 -6.423 1.00 97.81 91 ASP A CA 1
ATOM 704 C C . ASP A 1 91 ? 0.030 -10.476 -5.917 1.00 97.81 91 ASP A C 1
ATOM 706 O O . ASP A 1 91 ? -0.440 -11.001 -4.905 1.00 97.81 91 ASP A O 1
ATOM 710 N N . LYS A 1 92 ? -0.673 -9.585 -6.636 1.00 97.81 92 LYS A N 1
ATOM 711 C CA . LYS A 1 92 ? -2.067 -9.209 -6.326 1.00 97.81 92 LYS A CA 1
ATOM 712 C C . LYS A 1 92 ? -3.011 -10.402 -6.447 1.00 97.81 92 LYS A C 1
ATOM 714 O O . LYS A 1 92 ? -3.783 -10.655 -5.526 1.00 97.81 92 LYS A O 1
ATOM 719 N N . ILE A 1 93 ? -2.931 -11.165 -7.539 1.00 98.00 93 ILE A N 1
ATOM 720 C CA . ILE A 1 93 ? -3.765 -12.360 -7.749 1.00 98.00 93 ILE A CA 1
ATOM 721 C C . ILE A 1 93 ? -3.529 -13.375 -6.624 1.00 98.00 93 ILE A C 1
ATOM 723 O O . ILE A 1 93 ? -4.480 -13.899 -6.046 1.00 98.00 93 ILE A O 1
ATOM 727 N N . GLN A 1 94 ? -2.270 -13.605 -6.245 1.00 97.38 94 GLN A N 1
ATOM 728 C CA . GLN A 1 94 ? -1.934 -14.482 -5.124 1.00 97.38 94 GLN A CA 1
ATOM 729 C C . GLN A 1 94 ? -2.485 -13.968 -3.790 1.00 97.38 94 GLN A C 1
ATOM 731 O O . GLN A 1 94 ? -2.924 -14.768 -2.966 1.00 97.38 94 GLN A O 1
ATOM 736 N N . GLN A 1 95 ? -2.461 -12.656 -3.547 1.00 95.88 95 GLN A N 1
ATOM 737 C CA . GLN A 1 95 ? -3.045 -12.064 -2.341 1.00 95.88 95 GLN A CA 1
ATOM 738 C C . GLN A 1 95 ? -4.565 -12.237 -2.304 1.00 95.88 95 GLN A C 1
ATOM 740 O O . GLN A 1 95 ? -5.093 -12.635 -1.268 1.00 95.88 95 GLN A O 1
ATOM 745 N N . LEU A 1 96 ? -5.255 -12.016 -3.426 1.00 97.56 96 LEU A N 1
ATOM 746 C CA . LEU A 1 96 ? -6.697 -12.244 -3.544 1.00 97.56 96 LEU A CA 1
ATOM 747 C C . LEU A 1 96 ? -7.054 -13.717 -3.318 1.00 97.56 96 LEU A C 1
ATOM 749 O O . LEU A 1 96 ? -7.978 -14.025 -2.566 1.00 97.56 96 LEU A O 1
ATOM 753 N N . ALA A 1 97 ? -6.277 -14.638 -3.892 1.00 96.88 97 ALA A N 1
ATOM 754 C CA . ALA A 1 97 ? -6.452 -16.067 -3.660 1.00 96.88 97 ALA A CA 1
ATOM 755 C C . ALA A 1 97 ? -6.271 -16.417 -2.173 1.00 96.88 97 ALA A C 1
ATOM 757 O O . ALA A 1 97 ? -7.134 -17.072 -1.588 1.00 96.88 97 ALA A O 1
ATOM 758 N N . LYS A 1 98 ? -5.204 -15.919 -1.529 1.00 94.94 98 LYS A N 1
ATOM 759 C CA . LYS A 1 98 ? -4.961 -16.111 -0.087 1.00 94.94 98 LYS A CA 1
ATOM 760 C C . LYS A 1 98 ? -6.100 -15.566 0.768 1.00 94.94 98 LYS A C 1
ATOM 762 O O . LYS A 1 98 ? -6.513 -16.235 1.709 1.00 94.94 98 LYS A O 1
ATOM 767 N N . LEU A 1 99 ? -6.619 -14.386 0.433 1.00 95.50 99 LEU A N 1
ATOM 768 C CA . LEU A 1 99 ? -7.768 -13.789 1.109 1.00 95.50 99 LEU A CA 1
ATOM 769 C C . LEU A 1 99 ? -8.990 -14.705 0.990 1.00 95.50 99 LEU A C 1
ATOM 771 O O . LEU A 1 99 ? -9.589 -15.037 2.007 1.00 95.50 99 LEU A O 1
ATOM 775 N N . SER A 1 100 ? -9.308 -15.181 -0.217 1.00 96.00 100 SER A N 1
ATOM 776 C CA . SER A 1 100 ? -10.471 -16.050 -0.436 1.00 96.00 100 SER A CA 1
ATOM 777 C C . SER A 1 100 ? -10.394 -17.361 0.358 1.00 96.00 100 SER A C 1
ATOM 779 O O . SER A 1 100 ? -11.397 -17.813 0.910 1.00 96.00 100 SER A O 1
ATOM 781 N N . VAL A 1 101 ? -9.201 -17.958 0.471 1.00 95.44 101 VAL A N 1
ATOM 782 C CA . VAL A 1 101 ? -8.963 -19.163 1.280 1.00 95.44 101 VAL A CA 1
ATOM 783 C C . VAL A 1 101 ? -9.152 -18.855 2.761 1.00 95.44 101 VAL A C 1
ATOM 785 O O . VAL A 1 101 ? -9.875 -19.569 3.453 1.00 95.44 101 VAL A O 1
ATOM 788 N N . LEU A 1 102 ? -8.569 -17.754 3.233 1.00 95.44 102 LEU A N 1
ATOM 789 C CA . LEU A 1 102 ? -8.671 -17.335 4.624 1.00 95.44 102 LEU A CA 1
ATOM 790 C C . LEU A 1 102 ? -10.127 -17.052 5.016 1.00 95.44 102 LEU A C 1
ATOM 792 O O . LEU A 1 102 ? -10.562 -17.460 6.090 1.00 95.44 102 LEU A O 1
ATOM 796 N N . GLU A 1 103 ? -10.903 -16.397 4.152 1.00 95.12 103 GLU A N 1
ATOM 797 C CA . GLU A 1 103 ? -12.330 -16.161 4.378 1.00 95.12 103 GLU A CA 1
ATOM 798 C C . GLU A 1 103 ? -13.124 -17.462 4.475 1.00 95.12 103 GLU A C 1
ATOM 800 O O . GLU A 1 103 ? -13.982 -17.585 5.351 1.00 95.12 103 GLU A O 1
ATOM 805 N N . ARG A 1 104 ? -12.830 -18.446 3.617 1.00 96.00 104 ARG A N 1
ATOM 806 C CA . ARG A 1 104 ? -13.451 -19.775 3.695 1.00 96.00 104 ARG A CA 1
ATOM 807 C C . ARG A 1 104 ? -13.112 -20.456 5.019 1.00 96.00 104 ARG A C 1
ATOM 809 O O . ARG A 1 104 ? -14.026 -20.849 5.736 1.00 96.00 104 ARG A O 1
ATOM 816 N N . HIS A 1 105 ? -11.832 -20.525 5.388 1.00 95.81 105 HIS A N 1
ATOM 817 C CA . HIS A 1 105 ? -11.401 -21.130 6.653 1.00 95.81 105 HIS A CA 1
ATOM 818 C C . HIS A 1 105 ? -11.976 -20.403 7.873 1.00 95.81 105 HIS A C 1
ATOM 820 O O . HIS A 1 105 ? -12.342 -21.043 8.852 1.00 95.81 105 HIS A O 1
ATOM 826 N N . LYS A 1 106 ? -12.121 -19.074 7.813 1.00 93.88 106 LYS A N 1
ATOM 827 C CA . LYS A 1 106 ? -12.760 -18.288 8.873 1.00 93.88 106 LYS A CA 1
ATOM 828 C C . LYS A 1 106 ? -14.251 -18.606 9.001 1.00 93.88 106 LYS A C 1
ATOM 830 O O . LYS A 1 106 ? -14.727 -18.741 10.121 1.00 93.88 106 LYS A O 1
ATOM 835 N N . LYS A 1 107 ? -14.979 -18.724 7.883 1.00 94.75 107 LYS A N 1
ATOM 836 C CA . LYS A 1 107 ? -16.414 -19.065 7.877 1.00 94.75 107 LYS A CA 1
ATOM 837 C C . LYS A 1 107 ? -16.677 -20.471 8.416 1.00 94.75 107 LYS A C 1
ATOM 839 O O . LYS A 1 107 ? -17.638 -20.662 9.145 1.00 94.75 107 LYS A O 1
ATOM 844 N N . VAL A 1 108 ? -15.821 -21.429 8.063 1.00 94.44 108 VAL A N 1
ATOM 845 C CA . VAL A 1 108 ? -15.934 -22.831 8.503 1.00 94.44 108 VAL A CA 1
ATOM 846 C C . VAL A 1 108 ? -15.343 -23.037 9.909 1.00 94.44 108 VAL A C 1
ATOM 848 O O . VAL A 1 108 ? -15.656 -24.015 10.576 1.00 94.44 108 VAL A O 1
ATOM 851 N N . GLY A 1 109 ? -14.503 -22.114 10.388 1.00 92.62 109 GLY A N 1
ATOM 852 C CA . GLY A 1 109 ? -13.819 -22.210 11.682 1.00 92.62 109 GLY A CA 1
ATOM 853 C C . GLY A 1 109 ? -12.534 -23.050 11.658 1.00 92.62 109 GLY A C 1
ATOM 854 O O . GLY A 1 109 ? -11.892 -23.223 12.688 1.00 92.62 109 GLY A O 1
ATOM 855 N N . THR A 1 110 ? -12.104 -23.533 10.491 1.00 94.56 110 THR A N 1
ATOM 856 C CA . THR A 1 110 ? -10.917 -24.386 10.294 1.00 94.56 110 THR A CA 1
ATOM 857 C C . THR A 1 110 ? -9.654 -23.566 10.024 1.00 94.56 110 THR A C 1
ATOM 859 O O . THR A 1 110 ? -8.900 -23.839 9.089 1.00 94.56 110 THR A O 1
ATOM 862 N N . LEU A 1 111 ? -9.441 -22.501 10.796 1.00 93.50 111 LEU A N 1
ATOM 863 C CA . LEU A 1 111 ? -8.323 -21.588 10.573 1.00 93.50 111 LEU A CA 1
ATOM 864 C C . LEU A 1 111 ? -7.011 -22.211 11.064 1.00 93.50 111 LEU A C 1
ATOM 866 O O . LEU A 1 111 ? -6.893 -22.588 12.230 1.00 93.50 111 LEU A O 1
ATOM 870 N N . THR A 1 112 ? -6.003 -22.288 10.198 1.00 94.50 112 THR A N 1
ATOM 871 C CA . THR A 1 112 ? -4.710 -22.885 10.563 1.00 94.50 112 THR A CA 1
ATOM 872 C C . THR A 1 112 ? -3.919 -21.984 11.519 1.00 94.50 112 THR A C 1
ATOM 874 O O . THR A 1 112 ? -4.069 -20.762 11.521 1.00 94.50 112 THR A O 1
ATOM 877 N N . VAL A 1 113 ? -2.986 -22.556 12.291 1.00 95.19 113 VAL A N 1
ATOM 878 C CA . VAL A 1 113 ? -2.135 -21.795 13.236 1.00 95.19 113 VAL A CA 1
ATOM 879 C C . VAL A 1 113 ? -1.347 -20.676 12.534 1.00 95.19 113 VAL A C 1
ATOM 881 O O . VAL A 1 113 ? -1.177 -19.578 13.068 1.00 95.19 113 VAL A O 1
ATOM 884 N N . LYS A 1 114 ? -0.882 -20.924 11.301 1.00 94.12 114 LYS A N 1
ATOM 885 C CA . LYS A 1 114 ? -0.157 -19.924 10.500 1.00 94.12 114 LYS A CA 1
ATOM 886 C C . LYS A 1 114 ? -1.067 -18.765 10.087 1.00 94.12 114 LYS A C 1
ATOM 888 O O . LYS A 1 114 ? -0.650 -17.610 10.178 1.00 94.12 114 LYS A O 1
ATOM 893 N N . GLU A 1 115 ? -2.296 -19.059 9.671 1.00 93.62 115 GLU A N 1
ATOM 894 C CA . GLU A 1 115 ? -3.299 -18.053 9.302 1.00 93.62 115 GLU A CA 1
ATOM 895 C C . GLU A 1 115 ? -3.757 -17.246 10.518 1.00 93.62 115 GLU A C 1
ATOM 897 O O . GLU A 1 115 ? -3.824 -16.023 10.440 1.00 93.62 115 GLU A O 1
ATOM 902 N N . GLN A 1 116 ? -3.974 -17.894 11.664 1.00 94.50 116 GLN A N 1
ATOM 903 C CA . GLN A 1 116 ? -4.278 -17.220 12.929 1.00 94.50 116 GLN A CA 1
ATOM 904 C C . GLN A 1 116 ? -3.164 -16.249 13.330 1.00 94.50 116 GLN A C 1
ATOM 906 O O . GLN A 1 116 ? -3.423 -15.080 13.615 1.00 94.50 116 GLN A O 1
ATOM 911 N N . LYS A 1 117 ? -1.899 -16.690 13.286 1.00 96.69 117 LYS A N 1
ATOM 912 C CA . LYS A 1 117 ? -0.745 -15.825 13.573 1.00 96.69 117 LYS A CA 1
ATOM 913 C C . LYS A 1 117 ? -0.661 -14.647 12.600 1.00 96.69 117 LYS A C 1
ATOM 915 O O . LYS A 1 117 ? -0.356 -13.527 13.015 1.00 96.69 117 LYS A O 1
ATOM 920 N N . TYR A 1 118 ? -0.930 -14.886 11.317 1.00 94.81 118 TYR A N 1
ATOM 921 C CA . TYR A 1 118 ? -0.979 -13.836 10.301 1.00 94.81 118 TYR A CA 1
ATOM 922 C C . TYR A 1 118 ? -2.096 -12.820 10.582 1.00 94.81 118 TYR A C 1
ATOM 924 O O . TYR A 1 118 ? -1.827 -11.618 10.581 1.00 94.81 118 TYR A O 1
ATOM 932 N N . LEU A 1 119 ? -3.308 -13.284 10.899 1.00 93.81 119 LEU A N 1
ATOM 933 C CA . LEU A 1 119 ? -4.431 -12.422 11.264 1.00 93.81 119 LEU A CA 1
ATOM 934 C C . LEU A 1 119 ? -4.149 -11.619 12.525 1.00 93.81 119 LEU A C 1
ATOM 936 O O . LEU A 1 119 ? -4.349 -10.413 12.510 1.00 93.81 119 LEU A O 1
ATOM 940 N N . ASN A 1 120 ? -3.614 -12.233 13.578 1.00 95.88 120 ASN A N 1
ATOM 941 C CA . ASN A 1 120 ? -3.264 -11.516 14.804 1.00 95.88 120 ASN A CA 1
ATOM 942 C C . ASN A 1 120 ? -2.218 -10.428 14.537 1.00 95.88 120 ASN A C 1
ATOM 944 O O . ASN A 1 120 ? -2.331 -9.313 15.041 1.00 95.88 120 ASN A O 1
ATOM 948 N N . LYS A 1 121 ? -1.225 -10.703 13.680 1.00 97.06 121 LYS A N 1
ATOM 949 C CA . LYS A 1 121 ? -0.259 -9.683 13.250 1.00 97.06 121 LYS A CA 1
ATOM 950 C C . LYS A 1 121 ? -0.941 -8.541 12.490 1.00 97.06 121 LYS A C 1
ATOM 952 O O . LYS A 1 121 ? -0.582 -7.382 12.700 1.00 97.06 121 LYS A O 1
ATOM 957 N N . LEU A 1 122 ? -1.901 -8.856 11.621 1.00 95.56 122 LEU A N 1
ATOM 958 C CA . LEU A 1 122 ? -2.660 -7.865 10.863 1.00 95.56 122 LEU A CA 1
ATOM 959 C C . LEU A 1 122 ? -3.554 -7.015 11.776 1.00 95.56 122 LEU A C 1
ATOM 961 O O . LEU A 1 122 ? -3.521 -5.793 11.682 1.00 95.56 122 LEU A O 1
ATOM 965 N N . VAL A 1 123 ? -4.274 -7.646 12.705 1.00 96.25 123 VAL A N 1
ATOM 966 C CA . VAL A 1 123 ? -5.093 -6.980 13.725 1.00 96.25 123 VAL A CA 1
ATOM 967 C C . VAL A 1 123 ? -4.226 -6.054 14.564 1.00 96.25 123 VAL A C 1
ATOM 969 O O . VAL A 1 123 ? -4.536 -4.876 14.659 1.00 96.25 123 VAL A O 1
ATOM 972 N N . ASN A 1 124 ? -3.090 -6.523 15.080 1.00 96.81 124 ASN A N 1
ATOM 973 C CA . ASN A 1 124 ? -2.195 -5.688 15.882 1.00 96.81 124 ASN A CA 1
ATOM 974 C C . ASN A 1 124 ? -1.657 -4.485 15.097 1.00 96.81 124 ASN A C 1
ATOM 976 O O . ASN A 1 124 ? -1.533 -3.396 15.652 1.00 96.81 124 ASN A O 1
ATOM 980 N N . ARG A 1 125 ? -1.355 -4.650 13.803 1.00 96.88 125 ARG A N 1
ATOM 981 C CA . ARG A 1 125 ? -0.954 -3.531 12.941 1.00 96.88 125 ARG A CA 1
ATOM 982 C C . ARG A 1 125 ? -2.097 -2.533 12.761 1.00 96.88 125 ARG A C 1
ATOM 984 O O . ARG A 1 125 ? -1.869 -1.344 12.941 1.00 96.88 125 ARG A O 1
ATOM 991 N N . ASN A 1 126 ? -3.298 -3.019 12.457 1.00 96.31 126 ASN A N 1
ATOM 992 C CA . ASN A 1 126 ? -4.473 -2.180 12.235 1.00 96.31 126 ASN A CA 1
ATOM 993 C C . ASN A 1 126 ? -4.908 -1.454 13.514 1.00 96.31 126 ASN A C 1
ATOM 995 O O . ASN A 1 126 ? -5.258 -0.281 13.467 1.00 96.31 126 ASN A O 1
ATOM 999 N N . VAL A 1 127 ? -4.834 -2.123 14.667 1.00 95.75 127 VAL A N 1
ATOM 1000 C CA . VAL A 1 127 ? -5.097 -1.520 15.978 1.00 95.75 127 VAL A CA 1
ATOM 1001 C C . VAL A 1 127 ? -4.076 -0.430 16.261 1.00 95.75 127 VAL A C 1
ATOM 1003 O O . VAL A 1 127 ? -4.473 0.653 16.660 1.00 95.75 127 VAL A O 1
ATOM 1006 N N . ARG A 1 128 ? -2.783 -0.654 15.999 1.00 93.94 128 ARG A N 1
ATOM 1007 C CA . ARG A 1 128 ? -1.761 0.393 16.164 1.00 93.94 128 ARG A CA 1
ATOM 1008 C C . ARG A 1 128 ? -2.029 1.601 15.270 1.00 93.94 128 ARG A C 1
ATOM 1010 O O . ARG A 1 128 ? -1.964 2.715 15.765 1.00 93.94 128 ARG A O 1
ATOM 1017 N N . THR A 1 129 ? -2.374 1.392 13.998 1.00 94.88 129 THR A N 1
ATOM 1018 C CA . THR A 1 129 ? -2.698 2.500 13.083 1.00 94.88 129 THR A CA 1
ATOM 1019 C C . THR A 1 129 ? -3.996 3.216 13.454 1.00 94.88 129 THR A C 1
ATOM 1021 O O . THR A 1 129 ? -4.096 4.421 13.278 1.00 94.88 129 THR A O 1
ATOM 1024 N N . ALA A 1 130 ? -4.996 2.498 13.973 1.00 92.12 130 ALA A N 1
ATOM 1025 C CA . ALA A 1 130 ? -6.239 3.107 14.442 1.00 92.12 130 ALA A CA 1
ATOM 1026 C C . ALA A 1 130 ? -6.013 3.897 15.740 1.00 92.12 130 ALA A C 1
ATOM 1028 O O . ALA A 1 130 ? -6.501 5.010 15.876 1.00 92.12 130 ALA A O 1
ATOM 1029 N N . ARG A 1 131 ? -5.223 3.347 16.668 1.00 90.38 131 ARG A N 1
ATOM 1030 C CA . ARG A 1 131 ? -4.844 4.002 17.925 1.00 90.38 131 ARG A CA 1
ATOM 1031 C C . ARG A 1 131 ? -3.938 5.208 17.711 1.00 90.38 131 ARG A C 1
ATOM 1033 O O . ARG A 1 131 ? -4.045 6.145 18.477 1.00 90.38 131 ARG A O 1
ATOM 1040 N N . SER A 1 132 ? -3.091 5.219 16.681 1.00 88.88 132 SER A N 1
ATOM 1041 C CA . SER A 1 132 ? -2.261 6.391 16.365 1.00 88.88 132 SER A CA 1
ATOM 1042 C C . SER A 1 132 ? -3.048 7.569 15.788 1.00 88.88 132 SER A C 1
ATOM 1044 O O . SER A 1 132 ? -2.515 8.666 15.719 1.00 88.88 132 SER A O 1
ATOM 1046 N N . LEU A 1 133 ? -4.275 7.339 15.312 1.00 87.44 133 LEU A N 1
ATOM 1047 C CA . LEU A 1 133 ? -5.198 8.410 14.918 1.00 87.44 133 LEU A CA 1
ATOM 1048 C C . LEU A 1 133 ? -6.060 8.892 16.091 1.00 87.44 133 LEU A C 1
ATOM 1050 O O . LEU A 1 133 ? -6.799 9.861 15.952 1.00 87.44 133 LEU A O 1
ATOM 1054 N N . ASP A 1 134 ? -6.019 8.173 17.209 1.00 88.38 134 ASP A N 1
ATOM 1055 C CA . ASP A 1 134 ? -6.762 8.496 18.414 1.00 88.38 134 ASP A CA 1
ATOM 1056 C C . ASP A 1 134 ? -5.976 9.545 19.216 1.00 88.38 134 ASP A C 1
ATOM 1058 O O . ASP A 1 134 ? -4.747 9.579 19.149 1.00 88.38 134 ASP A O 1
ATOM 1062 N N . LEU A 1 135 ? -6.676 10.393 19.970 1.00 80.62 135 LEU A N 1
ATOM 1063 C CA . LEU A 1 135 ? -6.035 11.443 20.772 1.00 80.62 135 LEU A CA 1
ATOM 1064 C C . LEU A 1 135 ? -5.089 10.840 21.823 1.00 80.62 135 LEU A C 1
ATOM 1066 O O . LEU A 1 135 ? -5.271 9.694 22.258 1.00 80.62 135 LEU A O 1
ATOM 1070 N N . GLU A 1 136 ? -4.094 11.611 22.252 1.00 85.50 136 GLU A N 1
ATOM 1071 C CA . GLU A 1 136 ? -3.251 11.217 23.378 1.00 85.50 136 GLU A CA 1
ATOM 1072 C C . GLU A 1 136 ? -4.096 11.091 24.654 1.00 85.50 136 GLU A C 1
ATOM 1074 O O . GLU A 1 136 ? -5.202 11.627 24.754 1.00 85.50 136 GLU A O 1
ATOM 1079 N N . GLU A 1 137 ? -3.637 10.278 25.604 1.00 84.44 137 GLU A N 1
ATOM 1080 C CA . GLU A 1 137 ? -4.450 9.909 26.769 1.00 84.44 137 GLU A CA 1
ATOM 1081 C C . GLU A 1 137 ? -4.786 11.128 27.644 1.00 84.44 137 GLU A C 1
ATOM 1083 O O . GLU A 1 137 ? -5.926 11.261 28.084 1.00 84.44 137 GLU A O 1
ATOM 1088 N N . GLU A 1 138 ? -3.857 12.080 27.757 1.00 80.88 138 GLU A N 1
ATOM 1089 C CA . GLU A 1 138 ? -4.045 13.357 28.456 1.00 80.88 138 GLU A CA 1
ATOM 1090 C C . GLU A 1 138 ? -5.116 14.239 27.785 1.00 80.88 138 GLU A C 1
ATOM 1092 O O . GLU A 1 138 ? -6.076 14.674 28.429 1.00 80.88 138 GLU A O 1
ATOM 1097 N N . ASP A 1 139 ? -5.039 14.411 26.462 1.00 87.81 139 ASP A N 1
ATOM 1098 C CA . ASP A 1 139 ? -6.031 15.174 25.694 1.00 87.81 139 ASP A CA 1
ATOM 1099 C C . ASP A 1 139 ? -7.422 14.530 25.747 1.00 87.81 139 ASP A C 1
ATOM 1101 O O . ASP A 1 139 ? -8.443 15.222 25.781 1.00 87.81 139 ASP A O 1
ATOM 1105 N N . LYS A 1 140 ? -7.493 13.193 25.774 1.00 90.50 140 LYS A N 1
ATOM 1106 C CA . LYS A 1 140 ? -8.762 12.466 25.925 1.00 90.50 140 LYS A CA 1
ATOM 1107 C C . LYS A 1 140 ? -9.407 12.712 27.271 1.00 90.50 140 LYS A C 1
ATOM 1109 O O . LYS A 1 140 ? -10.632 12.805 27.332 1.00 90.50 140 LYS A O 1
ATOM 1114 N N . GLU A 1 141 ? -8.623 12.748 28.340 1.00 92.44 141 GLU A N 1
ATOM 1115 C CA . GLU A 1 141 ? -9.135 13.012 29.681 1.00 92.44 141 GLU A CA 1
ATOM 1116 C C . GLU A 1 141 ? -9.673 14.438 29.779 1.00 92.44 141 GLU A C 1
ATOM 1118 O O . GLU A 1 141 ? -10.829 14.617 30.175 1.00 92.44 141 GLU A O 1
ATOM 1123 N N . ALA A 1 142 ? -8.918 15.426 29.290 1.00 91.69 142 ALA A N 1
ATOM 1124 C CA . ALA A 1 142 ? -9.368 16.814 29.221 1.00 91.69 142 ALA A CA 1
ATOM 1125 C C . ALA A 1 142 ? -10.643 16.970 28.368 1.00 91.69 142 ALA A C 1
ATOM 1127 O O . ALA A 1 142 ? -11.610 17.618 28.783 1.00 91.69 142 ALA A O 1
ATOM 1128 N N . LEU A 1 143 ? -10.695 16.320 27.197 1.00 93.44 143 LEU A N 1
ATOM 1129 C CA . LEU A 1 143 ? -11.870 16.328 26.322 1.00 93.44 143 LEU A CA 1
ATOM 1130 C C . LEU A 1 143 ? -13.080 15.665 26.991 1.00 93.44 143 LEU A C 1
ATOM 1132 O O . LEU A 1 143 ? -14.192 16.183 26.893 1.00 93.44 143 LEU A O 1
ATOM 1136 N N . ARG A 1 144 ? -12.886 14.536 27.684 1.00 95.06 144 ARG A N 1
ATOM 1137 C CA . ARG A 1 144 ? -13.957 13.845 28.420 1.00 95.06 144 ARG A CA 1
ATOM 1138 C C . ARG A 1 144 ? -14.490 14.696 29.558 1.00 95.06 144 ARG A C 1
ATOM 1140 O O . ARG A 1 144 ? -15.706 14.768 29.728 1.00 95.06 144 ARG A O 1
ATOM 1147 N N . GLU A 1 145 ? -13.616 15.351 30.313 1.00 94.81 145 GLU A N 1
ATOM 1148 C CA . GLU A 1 145 ? -14.027 16.238 31.397 1.00 94.81 145 GLU A CA 1
ATOM 1149 C C . GLU A 1 145 ? -14.834 17.422 30.850 1.00 94.81 145 GLU A C 1
ATOM 1151 O O . GLU A 1 145 ? -15.906 17.746 31.365 1.00 94.81 145 GLU A O 1
ATOM 1156 N N . LEU A 1 146 ? -14.371 18.032 29.757 1.00 94.31 146 LEU A N 1
ATOM 1157 C CA . LEU A 1 146 ? -15.074 19.123 29.089 1.00 94.31 146 LEU A CA 1
ATOM 1158 C C . LEU A 1 146 ? -16.425 18.655 28.531 1.00 94.31 146 LEU A C 1
ATOM 1160 O O . LEU A 1 146 ? -17.446 19.307 28.750 1.00 94.31 146 LEU A O 1
ATOM 1164 N N . GLN A 1 147 ? -16.469 17.489 27.886 1.00 94.25 147 GLN A N 1
ATOM 1165 C CA . GLN A 1 147 ? -17.705 16.875 27.408 1.00 94.25 147 GLN A CA 1
ATOM 1166 C C . GLN A 1 147 ? -18.684 16.627 28.564 1.00 94.25 147 GLN A C 1
ATOM 1168 O O . GLN A 1 147 ? -19.872 16.929 28.449 1.00 94.25 147 GLN A O 1
ATOM 1173 N N . GLN A 1 148 ? -18.199 16.131 29.702 1.00 94.19 148 GLN A N 1
ATOM 1174 C CA . GLN A 1 148 ? -19.013 15.905 30.892 1.00 94.19 148 GLN A CA 1
ATOM 1175 C C . GLN A 1 148 ? -19.511 17.220 31.506 1.00 94.19 148 GLN A C 1
ATOM 1177 O O . GLN A 1 148 ? -20.670 17.300 31.926 1.00 94.19 148 GLN A O 1
ATOM 1182 N N . LYS A 1 149 ? -18.690 18.276 31.501 1.00 93.12 149 LYS A N 1
ATOM 1183 C CA . LYS A 1 149 ? -19.103 19.631 31.892 1.00 93.12 149 LYS A CA 1
ATOM 1184 C C . LYS A 1 149 ? -20.221 20.143 30.982 1.00 93.12 149 LYS A C 1
ATOM 1186 O O . LYS A 1 149 ? -21.260 20.539 31.500 1.00 93.12 149 LYS A O 1
ATOM 1191 N N . ILE A 1 150 ? -20.092 20.023 29.659 1.00 92.81 150 ILE A N 1
ATOM 1192 C CA . ILE A 1 150 ? -21.138 20.441 28.707 1.00 92.81 150 ILE A CA 1
ATOM 1193 C C . ILE A 1 150 ? -22.430 19.645 28.924 1.00 92.81 150 ILE A C 1
ATOM 1195 O O . ILE A 1 150 ? -23.510 20.226 29.028 1.00 92.81 150 ILE A O 1
ATOM 1199 N N . ILE A 1 151 ? -22.340 18.316 29.032 1.00 92.25 151 ILE A N 1
ATOM 1200 C CA . ILE A 1 151 ? -23.518 17.466 29.244 1.00 92.25 151 ILE A CA 1
ATOM 1201 C C . ILE A 1 151 ? -24.192 17.811 30.574 1.00 92.25 151 ILE A C 1
ATOM 1203 O O . ILE A 1 151 ? -25.413 17.937 30.621 1.00 92.25 151 ILE A O 1
ATOM 1207 N N . SER A 1 152 ? -23.438 17.993 31.659 1.00 88.25 152 SER A N 1
ATOM 1208 C CA . SER A 1 152 ? -24.018 18.337 32.965 1.00 88.25 152 SER A CA 1
ATOM 1209 C C . SER A 1 152 ? -24.688 19.715 32.970 1.00 88.25 152 SER A C 1
ATOM 1211 O O . SER A 1 152 ? -25.760 19.857 33.559 1.00 88.25 152 SER A O 1
ATOM 1213 N N . GLN A 1 153 ? -24.121 20.693 32.258 1.00 85.31 153 GLN A N 1
ATOM 1214 C CA . GLN A 1 153 ? -24.710 22.023 32.096 1.00 85.31 153 GLN A CA 1
ATOM 1215 C C . GLN A 1 153 ? -25.993 21.997 31.254 1.00 85.31 153 GLN A C 1
ATOM 1217 O O . GLN A 1 153 ? -26.950 22.690 31.588 1.00 85.31 153 GLN A O 1
ATOM 1222 N N . ASN A 1 154 ? -26.044 21.176 30.201 1.00 84.12 154 ASN A N 1
ATOM 1223 C CA . ASN A 1 154 ? -27.138 21.209 29.227 1.00 84.12 154 ASN A CA 1
ATOM 1224 C C . ASN A 1 154 ? -28.268 20.201 29.515 1.00 84.12 154 ASN A C 1
ATOM 1226 O O . ASN A 1 154 ? -29.413 20.400 29.123 1.00 84.12 154 ASN A O 1
ATOM 1230 N N . SER A 1 155 ? -27.982 19.109 30.227 1.00 79.44 155 SER A N 1
ATOM 1231 C CA . SER A 1 155 ? -28.946 18.019 30.457 1.00 79.44 155 SER A CA 1
ATOM 1232 C C . SER A 1 155 ? -30.040 18.339 31.485 1.00 79.44 155 SER A C 1
ATOM 1234 O O . SER A 1 155 ? -30.920 17.511 31.715 1.00 79.44 155 SER A O 1
ATOM 1236 N N . GLY A 1 156 ? -29.998 19.503 32.149 1.00 77.44 156 GLY A N 1
ATOM 1237 C CA . GLY A 1 156 ? -30.988 19.894 33.164 1.00 77.44 156 GLY A CA 1
ATOM 1238 C C . GLY A 1 156 ? -31.077 18.932 34.361 1.00 77.44 156 GLY A C 1
ATOM 1239 O O . GLY A 1 156 ? -31.963 19.051 35.207 1.00 77.44 156 GLY A O 1
ATOM 1240 N N . VAL A 1 157 ? -30.163 17.964 34.472 1.00 79.88 157 VAL A N 1
ATOM 1241 C CA . VAL A 1 157 ? -30.221 16.897 35.480 1.00 79.88 157 VAL A CA 1
ATOM 1242 C C . VAL A 1 157 ? -30.097 17.473 36.891 1.00 79.88 157 VAL A C 1
ATOM 1244 O O . VAL A 1 157 ? -30.736 16.975 37.817 1.00 79.88 157 VAL A O 1
ATOM 1247 N N . GLU A 1 158 ? -29.347 18.560 37.069 1.00 78.44 158 GLU A N 1
ATOM 1248 C CA . GLU A 1 158 ? -29.222 19.239 38.361 1.00 78.44 158 GLU A CA 1
ATOM 1249 C C . GLU A 1 158 ? -30.509 19.959 38.794 1.00 78.44 158 GLU A C 1
ATOM 1251 O O . GLU A 1 158 ? -30.874 19.912 39.974 1.00 78.44 158 GLU A O 1
ATOM 1256 N N . SER A 1 159 ? -31.275 20.540 37.864 1.00 78.69 159 SER A N 1
ATOM 1257 C CA . SER A 1 159 ? -32.586 21.118 38.194 1.00 78.69 159 SER A CA 1
ATOM 1258 C C . SER A 1 159 ? -33.599 20.018 38.540 1.00 78.69 159 SER A C 1
ATOM 1260 O O . SER A 1 159 ? -34.329 20.129 39.531 1.00 78.69 159 SER A O 1
ATOM 1262 N N . ALA A 1 160 ? -33.565 18.891 37.819 1.00 81.62 160 ALA A N 1
ATOM 1263 C CA . ALA A 1 160 ? -34.377 17.714 38.113 1.00 81.62 160 ALA A CA 1
ATOM 1264 C C . ALA A 1 160 ? -34.027 17.078 39.475 1.00 81.62 160 ALA A C 1
ATOM 1266 O O . ALA A 1 160 ? -34.927 16.709 40.237 1.00 81.62 160 ALA A O 1
ATOM 1267 N N . LYS A 1 161 ? -32.736 16.988 39.830 1.00 83.19 161 LYS A N 1
ATOM 1268 C CA . LYS A 1 161 ? -32.274 16.525 41.151 1.00 83.19 161 LYS A CA 1
ATOM 1269 C C . LYS A 1 161 ? -32.724 17.468 42.268 1.00 83.19 161 LYS A C 1
ATOM 1271 O O . LYS A 1 161 ? -33.258 16.990 43.271 1.00 83.19 161 LYS A O 1
ATOM 1276 N N . ARG A 1 162 ? -32.580 18.789 42.093 1.00 83.62 162 ARG A N 1
ATOM 1277 C CA . ARG A 1 162 ? -33.060 19.798 43.059 1.00 83.62 162 ARG A CA 1
ATOM 1278 C C . ARG A 1 162 ? -34.570 19.710 43.269 1.00 83.62 162 ARG A C 1
ATOM 1280 O O . ARG A 1 162 ? -35.019 19.672 44.413 1.00 83.62 162 ARG A O 1
ATOM 1287 N N . SER A 1 163 ? -35.345 19.583 42.192 1.00 86.25 163 SER A N 1
ATOM 1288 C CA . SER A 1 163 ? -36.802 19.413 42.260 1.00 86.25 163 SER A CA 1
ATOM 1289 C C . SER A 1 163 ? -37.196 18.139 43.018 1.00 86.25 163 SER A C 1
ATOM 1291 O O . SER A 1 163 ? -37.993 18.191 43.958 1.00 86.25 163 SER A O 1
ATOM 1293 N N . LYS A 1 164 ? -36.566 16.997 42.706 1.00 87.88 164 LYS A N 1
ATOM 1294 C CA . LYS A 1 164 ? -36.794 15.735 43.433 1.00 87.88 164 LYS A CA 1
ATOM 1295 C C . LYS A 1 164 ? -36.422 15.846 44.914 1.00 87.88 164 LYS A C 1
ATOM 1297 O O . LYS A 1 164 ? -37.157 15.326 45.753 1.00 87.88 164 LYS A O 1
ATOM 1302 N N . LYS A 1 165 ? -35.324 16.532 45.253 1.00 89.00 165 LYS A N 1
ATOM 1303 C CA . LYS A 1 165 ? -34.907 16.753 46.647 1.00 89.00 165 LYS A CA 1
ATOM 1304 C C . LYS A 1 165 ? -35.919 17.622 47.397 1.00 89.00 165 LYS A C 1
ATOM 1306 O O . LYS A 1 165 ? -36.361 17.211 48.464 1.00 89.00 165 LYS A O 1
ATOM 1311 N N . ARG A 1 166 ? -36.378 18.729 46.799 1.00 86.44 166 ARG A N 1
ATOM 1312 C CA . ARG A 1 166 ? -37.424 19.597 47.373 1.00 86.44 166 ARG A CA 1
ATOM 1313 C C . ARG A 1 166 ? -38.739 18.848 47.578 1.00 86.44 166 ARG A C 1
ATOM 1315 O O . ARG A 1 166 ? -39.384 18.977 48.609 1.00 86.44 166 ARG A O 1
ATOM 1322 N N . ARG A 1 167 ? -39.129 18.005 46.620 1.00 87.44 167 ARG A N 1
ATOM 1323 C CA . ARG A 1 167 ? -40.347 17.192 46.738 1.00 87.44 167 ARG A CA 1
ATOM 1324 C C . ARG A 1 167 ? -40.239 16.167 47.871 1.00 87.44 167 ARG A C 1
ATOM 1326 O O . ARG A 1 167 ? -41.231 15.919 48.544 1.00 87.44 167 ARG A O 1
ATOM 1333 N N . LYS A 1 168 ? -39.050 15.600 48.110 1.00 88.81 168 LYS A N 1
ATOM 1334 C CA . LYS A 1 168 ? -38.795 14.704 49.249 1.00 88.81 168 LYS A CA 1
ATOM 1335 C C . LYS A 1 168 ? -38.809 15.442 50.589 1.00 88.81 168 LYS A C 1
ATOM 1337 O O . LYS A 1 168 ? -39.396 14.922 51.526 1.00 88.81 168 LYS A O 1
ATOM 1342 N N . THR A 1 169 ? -38.214 16.630 50.691 1.00 86.12 169 THR A N 1
ATOM 1343 C CA . THR A 1 169 ? -38.227 17.404 51.947 1.00 86.12 169 THR A CA 1
ATOM 1344 C C . THR A 1 169 ? -39.627 17.886 52.305 1.00 86.12 169 THR A C 1
ATOM 1346 O O . THR A 1 169 ? -40.013 17.782 53.458 1.00 86.12 169 THR A O 1
ATOM 1349 N N . VAL A 1 170 ? -40.422 18.330 51.325 1.00 85.38 170 VAL A N 1
ATOM 1350 C CA . VAL A 1 170 ? -41.826 18.714 51.559 1.00 85.38 170 VAL A CA 1
ATOM 1351 C C . VAL A 1 170 ? -42.666 17.519 52.005 1.00 85.38 170 VAL A C 1
ATOM 1353 O O . VAL A 1 170 ? -43.521 17.674 52.867 1.00 85.38 170 VAL A O 1
ATOM 1356 N N . LYS A 1 171 ? -42.432 16.326 51.441 1.00 85.12 171 LYS A N 1
ATOM 1357 C CA . LYS A 1 171 ? -43.110 15.108 51.904 1.00 85.12 171 LYS A CA 1
ATOM 1358 C C . LYS A 1 171 ? -42.760 14.784 53.356 1.00 85.12 171 LYS A C 1
ATOM 1360 O O . LYS A 1 171 ? -43.678 14.619 54.139 1.00 85.12 171 LYS A O 1
ATOM 1365 N N . LYS A 1 172 ? -41.471 14.805 53.712 1.00 82.19 172 LYS A N 1
ATOM 1366 C CA . LYS A 1 172 ? -41.021 14.594 55.098 1.00 82.19 172 LYS A CA 1
ATOM 1367 C C . LYS A 1 172 ? -41.624 15.614 56.065 1.00 82.19 172 LYS A C 1
ATOM 1369 O O . LYS A 1 172 ? -42.194 15.231 57.065 1.00 82.19 172 LYS A O 1
ATOM 1374 N N . PHE A 1 173 ? -41.619 16.897 55.705 1.00 77.88 173 PHE A N 1
ATOM 1375 C CA . PHE A 1 173 ? -42.230 17.943 56.529 1.00 77.88 173 PHE A CA 1
ATOM 1376 C C . PHE A 1 173 ? -43.740 17.739 56.739 1.00 77.88 173 PHE A C 1
ATOM 1378 O O . PHE A 1 173 ? -44.252 17.983 57.822 1.00 77.88 173 PHE A O 1
ATOM 1385 N N . LYS A 1 174 ? -44.465 17.267 55.717 1.00 72.94 174 LYS A N 1
ATOM 1386 C CA . LYS A 1 174 ? -45.892 16.929 55.843 1.00 72.94 174 LYS A CA 1
ATOM 1387 C C . LYS A 1 174 ? -46.148 15.648 56.640 1.00 72.94 174 LYS A C 1
ATOM 1389 O O . LYS A 1 174 ? -47.239 15.506 57.169 1.00 72.94 174 LYS A O 1
ATOM 1394 N N . GLU A 1 175 ? -45.188 14.729 56.691 1.00 70.81 175 GLU A N 1
ATOM 1395 C CA . GLU A 1 175 ? -45.231 13.560 57.579 1.00 70.81 175 GLU A CA 1
ATOM 1396 C C . GLU A 1 175 ? -44.947 13.972 59.035 1.00 70.81 175 GLU A C 1
ATOM 1398 O O . GLU A 1 175 ? -45.597 13.470 59.944 1.00 70.81 175 GLU A O 1
ATOM 1403 N N . ASP A 1 176 ? -44.049 14.938 59.257 1.00 64.25 176 ASP A N 1
ATOM 1404 C CA . ASP A 1 176 ? -43.731 15.460 60.593 1.00 64.25 176 ASP A CA 1
ATOM 1405 C C . ASP A 1 176 ? -44.877 16.314 61.181 1.00 64.25 176 ASP A C 1
ATOM 1407 O O . ASP A 1 176 ? -45.094 16.315 62.392 1.00 64.25 176 ASP A O 1
ATOM 1411 N N . ILE A 1 177 ? -45.663 16.996 60.335 1.00 62.50 177 ILE A N 1
ATOM 1412 C CA . ILE A 1 177 ? -46.931 17.638 60.723 1.00 62.50 177 ILE A CA 1
ATOM 1413 C C . ILE A 1 177 ? -48.055 16.596 60.664 1.00 62.50 177 ILE A C 1
ATOM 1415 O O . ILE A 1 177 ? -48.952 16.649 59.821 1.00 62.50 177 ILE A O 1
ATOM 1419 N N . HIS A 1 178 ? -48.026 15.619 61.561 1.00 60.72 178 HIS A N 1
ATOM 1420 C CA . HIS A 1 178 ? -49.247 14.881 61.864 1.00 60.72 178 HIS A CA 1
ATOM 1421 C C . HIS A 1 178 ? -50.232 15.827 62.580 1.00 60.72 178 HIS A C 1
ATOM 1423 O O . HIS A 1 178 ? -49.811 16.554 63.482 1.00 60.72 178 HIS A O 1
ATOM 1429 N N . PRO A 1 179 ? -51.532 15.847 62.222 1.00 61.22 179 PRO A N 1
ATOM 1430 C CA . PRO A 1 179 ? -52.517 16.635 62.953 1.00 61.22 179 PRO A CA 1
ATOM 1431 C C . PRO A 1 179 ? -52.594 16.103 64.388 1.00 61.22 179 PRO A C 1
ATOM 1433 O O . PRO A 1 179 ? -53.001 14.969 64.632 1.00 61.22 179 PRO A O 1
ATOM 1436 N N . THR A 1 180 ? -52.177 16.928 65.342 1.00 57.62 180 THR A N 1
ATOM 1437 C CA . THR A 1 180 ? -51.999 16.617 66.770 1.00 57.62 180 THR A CA 1
ATOM 1438 C C . THR A 1 180 ? -53.303 16.377 67.540 1.00 57.62 180 THR A C 1
ATOM 1440 O O . THR A 1 180 ? -53.277 16.289 68.762 1.00 57.62 180 THR A O 1
ATOM 1443 N N . VAL A 1 181 ? -54.443 16.238 66.856 1.00 61.22 181 VAL A N 1
ATOM 1444 C CA . VAL A 1 181 ? -55.772 16.108 67.482 1.00 61.22 181 VAL A CA 1
ATOM 1445 C C . VAL A 1 181 ? -56.303 14.668 67.435 1.00 61.22 181 VAL A C 1
ATOM 1447 O O . VAL A 1 181 ? -57.444 14.419 67.788 1.00 61.22 181 VAL A O 1
ATOM 1450 N N . SER A 1 182 ? -55.510 13.669 67.032 1.00 63.59 182 SER A N 1
ATOM 1451 C CA . SER A 1 182 ? -55.941 12.268 67.163 1.00 63.59 182 SER A CA 1
ATOM 1452 C C . SER A 1 182 ? -55.586 11.710 68.549 1.00 63.59 182 SER A C 1
ATOM 1454 O O . SER A 1 182 ? -54.484 11.188 68.744 1.00 63.59 182 SER A O 1
ATOM 1456 N N . ASP A 1 183 ? -56.505 11.789 69.518 1.00 62.69 183 ASP A N 1
ATOM 1457 C CA . ASP A 1 183 ? -56.372 11.026 70.767 1.00 62.69 183 ASP A CA 1
ATOM 1458 C C . ASP A 1 183 ? -56.531 9.527 70.456 1.00 62.69 183 ASP A C 1
ATOM 1460 O O . ASP A 1 183 ? -57.596 9.057 70.054 1.00 62.69 183 ASP A O 1
ATOM 1464 N N . ARG A 1 184 ? -55.451 8.755 70.627 1.00 66.62 184 ARG A N 1
ATOM 1465 C CA . ARG A 1 184 ? -55.406 7.312 70.319 1.00 66.62 184 ARG A CA 1
ATOM 1466 C C . ARG A 1 184 ? -56.386 6.478 71.142 1.00 66.62 184 ARG A C 1
ATOM 1468 O O . ARG A 1 184 ? -56.673 5.347 70.758 1.00 66.62 184 ARG A O 1
ATOM 1475 N N . ARG A 1 185 ? -56.874 7.005 72.267 1.00 75.12 185 ARG A N 1
ATOM 1476 C CA . ARG A 1 185 ? -57.831 6.312 73.141 1.00 75.12 185 ARG A CA 1
ATOM 1477 C C . ARG A 1 185 ? -59.241 6.284 72.555 1.00 75.12 185 ARG A C 1
ATOM 1479 O O . ARG A 1 185 ? -59.998 5.372 72.865 1.00 75.12 185 ARG A O 1
ATOM 1486 N N . TYR A 1 186 ? -59.568 7.233 71.677 1.00 71.88 186 TYR A N 1
ATOM 1487 C CA . TYR A 1 186 ? -60.897 7.374 71.093 1.00 71.88 186 TYR A CA 1
ATOM 1488 C C . TYR A 1 186 ? -60.793 7.535 69.570 1.00 71.88 186 TYR A C 1
ATOM 1490 O O . TYR A 1 186 ? -60.716 8.656 69.066 1.00 71.88 186 TYR A O 1
ATOM 1498 N N . PRO A 1 187 ? -60.835 6.429 68.802 1.00 68.25 187 PRO A N 1
ATOM 1499 C CA . PRO A 1 187 ? -60.656 6.455 67.347 1.00 68.25 187 PRO A CA 1
ATOM 1500 C C . PRO A 1 187 ? -61.790 7.162 66.574 1.00 68.25 187 PRO A C 1
ATOM 1502 O O . PRO A 1 187 ? -61.714 7.267 65.354 1.00 68.25 187 PRO A O 1
ATOM 1505 N N . GLY A 1 188 ? -62.826 7.655 67.264 1.00 70.75 188 GLY A N 1
ATOM 1506 C CA . GLY A 1 188 ? -63.943 8.423 66.702 1.00 70.75 188 GLY A CA 1
ATOM 1507 C C . GLY A 1 188 ? -64.050 9.863 67.214 1.00 70.75 188 GLY A C 1
ATOM 1508 O O . GLY A 1 188 ? -65.051 10.513 66.939 1.00 70.75 188 GLY A O 1
ATOM 1509 N N . LEU A 1 189 ? -63.059 10.370 67.958 1.00 70.69 189 LEU A N 1
ATOM 1510 C CA . LEU A 1 189 ? -63.122 11.728 68.514 1.00 70.69 189 LEU A CA 1
ATOM 1511 C C . LEU A 1 189 ? -62.969 12.807 67.429 1.00 70.69 189 LEU A C 1
ATOM 1513 O O . LEU A 1 189 ? -63.622 13.840 6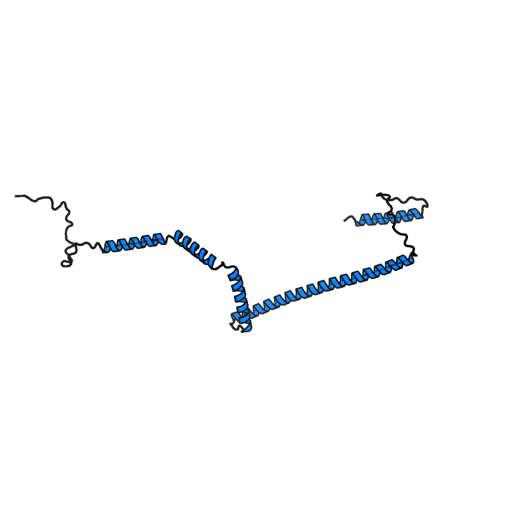7.486 1.00 70.69 189 LEU A O 1
ATOM 1517 N N . THR A 1 190 ? -62.139 12.562 66.413 1.00 66.38 190 THR A N 1
ATOM 1518 C CA . THR A 1 190 ? -61.832 13.546 65.362 1.00 66.38 190 THR A CA 1
ATOM 1519 C C . THR A 1 190 ? -62.857 13.677 64.232 1.00 66.38 190 THR A C 1
ATOM 1521 O O . THR A 1 190 ? -62.973 14.783 63.714 1.00 66.38 190 THR A O 1
ATOM 1524 N N . PRO A 1 191 ? -63.617 12.642 63.814 1.00 81.25 191 PRO A N 1
ATOM 1525 C CA . PRO A 1 191 ? -64.577 12.795 62.718 1.00 81.25 191 PRO A CA 1
ATOM 1526 C C . PRO A 1 191 ? -65.880 13.507 63.113 1.00 81.25 191 PRO A C 1
ATOM 1528 O O . PRO A 1 191 ? -66.648 13.863 62.225 1.00 81.25 191 PRO A O 1
ATOM 1531 N N . GLY A 1 192 ? -66.149 13.675 64.415 1.00 69.25 192 GLY A N 1
ATOM 1532 C CA . GLY A 1 192 ? -67.396 14.251 64.938 1.00 69.25 192 GLY A CA 1
ATOM 1533 C C . GLY A 1 192 ? -67.228 15.520 65.779 1.00 69.25 192 GLY A C 1
ATOM 1534 O O . GLY A 1 192 ? -68.229 16.067 66.230 1.00 69.25 192 GLY A O 1
ATOM 1535 N N . LEU A 1 193 ? -65.996 15.992 66.000 1.00 76.00 193 LEU A N 1
ATOM 1536 C CA . LEU A 1 193 ? -65.758 17.266 66.676 1.00 76.00 193 LEU A CA 1
ATOM 1537 C C . LEU A 1 193 ? -66.020 18.408 65.685 1.00 76.00 193 LEU A C 1
ATOM 1539 O O . LEU A 1 193 ? -65.414 18.449 64.612 1.00 76.00 193 LEU A O 1
ATOM 1543 N N . ALA A 1 194 ? -66.927 19.320 66.029 1.00 75.19 194 ALA A N 1
ATOM 1544 C CA . ALA A 1 194 ? -67.199 20.490 65.205 1.00 75.19 194 ALA A CA 1
ATOM 1545 C C . ALA A 1 194 ? -65.943 21.383 65.132 1.00 75.19 194 ALA A C 1
ATOM 1547 O O . ALA A 1 194 ? -65.267 21.556 66.148 1.00 75.19 194 ALA A O 1
ATOM 1548 N N . PRO A 1 195 ? -65.596 21.946 63.960 1.00 75.94 195 PRO A N 1
ATOM 1549 C CA . PRO A 1 195 ? -64.531 22.934 63.864 1.00 75.94 195 PRO A CA 1
ATOM 1550 C C . PRO A 1 195 ? -65.009 24.236 64.515 1.00 75.94 195 PRO A C 1
ATOM 1552 O O . PRO A 1 195 ? -65.607 25.086 63.861 1.00 75.94 195 PRO A O 1
ATOM 1555 N N . VAL A 1 196 ? -64.772 24.354 65.817 1.00 74.06 196 VAL A N 1
ATOM 1556 C CA . VAL A 1 196 ? -65.090 25.545 66.606 1.00 74.06 196 VAL A CA 1
ATOM 1557 C C . VAL A 1 196 ? -64.118 26.660 66.209 1.00 74.06 196 VAL A C 1
ATOM 1559 O O . VAL A 1 196 ? -62.900 26.458 66.188 1.00 74.06 196 VAL A O 1
ATOM 1562 N N . GLY A 1 197 ? -64.650 27.808 65.793 1.00 75.25 197 GLY A N 1
ATOM 1563 C CA . GLY A 1 197 ? -63.854 28.981 65.433 1.00 75.25 197 GLY A CA 1
ATOM 1564 C C . GLY A 1 197 ? -63.531 29.823 66.665 1.00 75.25 197 GLY A C 1
ATOM 1565 O O . GLY A 1 197 ? -64.282 29.808 67.630 1.00 75.25 197 GLY A O 1
ATOM 1566 N N . LEU A 1 198 ? -62.457 30.617 66.618 1.00 69.56 198 LEU A N 1
ATOM 1567 C CA . LEU A 1 198 ? -62.098 31.542 67.711 1.00 69.56 198 LEU A CA 1
ATOM 1568 C C . LEU A 1 198 ? -63.201 32.573 68.033 1.00 69.56 198 LEU A C 1
ATOM 1570 O O . LEU A 1 198 ? -63.167 33.179 69.090 1.00 69.56 198 LEU A O 1
ATOM 1574 N N . SER A 1 199 ? -64.170 32.765 67.134 1.00 69.25 199 SER A N 1
ATOM 1575 C CA . SER A 1 199 ? -65.331 33.641 67.317 1.00 69.25 199 SER A CA 1
ATOM 1576 C C . SER A 1 199 ? -66.494 33.007 68.089 1.00 69.25 199 SER A C 1
ATOM 1578 O O . SER A 1 199 ? -67.444 33.710 68.396 1.00 69.25 199 SER A O 1
ATOM 1580 N N . ASP A 1 200 ? -66.465 31.697 68.342 1.00 71.44 200 ASP A N 1
ATOM 1581 C CA . ASP A 1 200 ? -67.554 30.965 69.014 1.00 71.44 200 ASP A CA 1
ATOM 1582 C C . ASP A 1 200 ? -67.367 30.922 70.546 1.00 71.44 200 ASP A C 1
ATOM 1584 O O . ASP A 1 200 ? -68.283 30.562 71.274 1.00 71.44 200 ASP A O 1
ATOM 1588 N N . GLU A 1 201 ? -66.182 31.297 71.053 1.00 66.00 201 GLU A N 1
ATOM 1589 C CA . GLU A 1 201 ? -65.896 31.371 72.498 1.00 66.00 201 GLU A CA 1
ATOM 1590 C C . GLU A 1 201 ? -66.058 32.786 73.089 1.00 66.00 201 GLU A C 1
ATOM 1592 O O . GLU A 1 201 ? -65.894 32.961 74.295 1.00 66.00 201 GLU A O 1
ATOM 1597 N N . GLU A 1 202 ? -66.379 33.801 72.275 1.00 60.84 202 GLU A N 1
ATOM 1598 C CA . GLU A 1 202 ? -66.389 35.212 72.706 1.00 60.84 202 GLU A CA 1
ATOM 1599 C C . GLU A 1 202 ? -67.785 35.864 72.828 1.00 60.84 202 GLU A C 1
ATOM 1601 O O . GLU A 1 202 ? -67.847 37.040 73.182 1.00 60.84 202 GLU A O 1
ATOM 1606 N N . ASP A 1 203 ? -68.898 35.139 72.637 1.00 61.38 203 ASP A N 1
ATOM 1607 C CA . ASP A 1 203 ? -70.255 35.675 72.885 1.00 61.38 203 ASP A CA 1
ATOM 1608 C C . ASP A 1 203 ? -70.929 34.997 74.098 1.00 61.38 203 ASP A C 1
ATOM 1610 O O . ASP A 1 203 ? -71.307 33.826 74.074 1.00 61.38 203 ASP A O 1
ATOM 1614 N N . SER A 1 204 ? -71.043 35.763 75.189 1.00 56.16 204 SER A N 1
ATOM 1615 C CA . SER A 1 204 ? -71.613 35.377 76.489 1.00 56.16 204 SER A CA 1
ATOM 1616 C C . SER A 1 204 ? -73.119 35.106 76.411 1.00 56.16 204 SER A C 1
ATOM 1618 O O . SER A 1 204 ? -73.884 35.981 76.009 1.00 56.16 204 SER A O 1
ATOM 1620 N N . SER A 1 205 ? -73.565 33.936 76.878 1.00 61.56 205 SER A N 1
ATOM 1621 C CA . SER A 1 205 ? -74.976 33.670 77.175 1.00 61.56 205 SER A CA 1
ATOM 1622 C C . SER A 1 205 ? -75.292 34.032 78.634 1.00 61.56 205 SER A C 1
ATOM 1624 O O . SER A 1 205 ? -75.363 33.150 79.491 1.00 61.56 205 SER A O 1
ATOM 1626 N N . ASP A 1 206 ? -75.466 35.323 78.911 1.00 54.06 206 ASP A N 1
ATOM 1627 C CA . ASP A 1 206 ? -76.171 35.804 80.106 1.00 54.06 206 ASP A CA 1
ATOM 1628 C C . ASP A 1 206 ? -77.610 36.168 79.699 1.00 54.06 206 ASP A C 1
ATOM 1630 O O . ASP A 1 206 ? -77.880 37.291 79.271 1.00 54.06 206 ASP A O 1
ATOM 1634 N N . GLU A 1 207 ? -78.531 35.209 79.818 1.00 47.78 207 GLU A N 1
ATOM 1635 C CA . GLU A 1 207 ? -79.980 35.450 79.845 1.00 47.78 207 GLU A CA 1
ATOM 1636 C C . GLU A 1 207 ? -80.588 34.733 81.070 1.00 47.78 207 GLU A C 1
ATOM 1638 O O . GLU A 1 207 ? -80.450 33.516 81.211 1.00 47.78 207 GLU A O 1
ATOM 1643 N N . ASP A 1 208 ? -81.254 35.554 81.897 1.00 40.09 2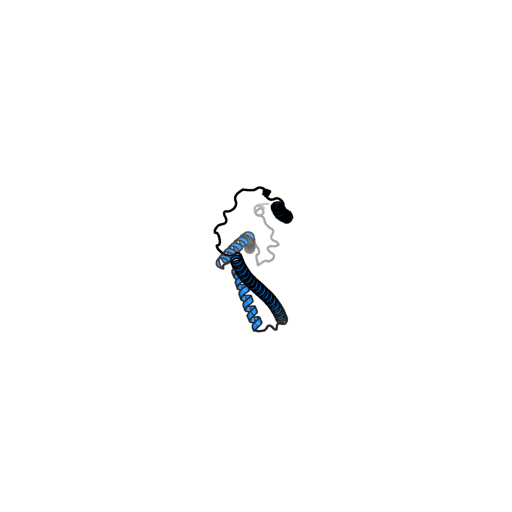08 ASP A N 1
ATOM 1644 C CA . ASP A 1 208 ? -82.114 35.319 83.081 1.00 40.09 208 ASP A CA 1
ATOM 1645 C C . ASP A 1 208 ? -81.500 34.952 84.454 1.00 40.09 208 ASP A C 1
ATOM 1647 O O . ASP A 1 208 ? -81.136 33.782 84.717 1.00 40.09 208 ASP A O 1
#

Organism: Torulaspora delbrueckii (NCBI:txid4950)

Radius of gyration: 56.97 Å; chains: 1; bounding box: 127×62×153 Å

InterPro domains:
  IPR031404 Regulator of rDNA transcription 14 [PF17075] (5-204)